Protein AF-R7UR33-F1 (afdb_monomer_lite)

InterPro domains:
  IPR017452 GPCR, rhodopsin-like, 7TM [PS50262] (41-167)
  IPR052954 GPCR_Ligand_Interaction [PTHR46641] (29-232)

Radius of gyration: 39.57 Å; chains: 1; bounding box: 83×57×133 Å

pLDDT: mean 72.34, std 18.99, range [29.61, 96.31]

Foldseek 3Di:
DDDDDPDDDDPPDPDDDPVPPPQPPVNLVVVLCVLVCLLVVLVVVLVVLVVPPDPDLLSLLVSVLSVLVSVLSVLVSVLSVCVSVCCVPPNDPPCPVVVVVNVVSVLVSVLSVVLSVVSVVVSVVLVVCCVVPVVCNVPCSDNVNNVVVSVVSNVVSCVVSVVVVVVDDPDDCPPVVPVVVPPDDDDDDDDDDDDPPPPPPPPPPVVNVVVVVVVVVVVVVVVVVVVVVVVVVVVVVVVVVVVVVVVVVVVVVVVVVVVVVVVVVVVVVVVVVVVVVVVVVVVVPPPPPDDPPPDPPDPDDDDDDDDDDDDDDDDDDDDDDDDDDDDPDDDDPDDDDDDD

Secondary structure (DSSP, 8-state):
---------------S--------HHHHHHHHHHHHHHHHHHHHHHHHHHH-----HHHHHHHHHHHHHHHHHHHHHHHHHHHHHHHHHH-GGG-HHHHHHHHHHHHHHHHHHHHHHHHHHHHHHHHHHHHH-HHHHHHHT-HHHHHHHHHHHHHHHHHHHHHHHHS------TTTTSSSSSSS---------------------HHHHHHHHHHHHHHHHHHHHHHHHHHHHHHHHHHHHHHHHHHHHHHHHHHHHHHHHHHHHHHHHHHHHHHHHHHHHHHH----TT--------------------------------------------------

Sequence (340 aa):
MTTVSTQELFTESVGDLQQQPELSPFDSCILYYIIFGSCFGGFRIIAIMGREKKKSTTINCLFMLAISDSLVLFTHGCMIIPLGIRKYFFGWWNGHNNYIALTYGVELARTFNQVSAFITMLVTFQRYVSDCLPHRAKQLCSVRLVNIITAVSYIVSILFFLPNFFLYVIVEDSVTHSHLHSRHLDLPPISMPETRSRSSTNIITNEELDLMITEAVEAALQKTKEFFLKKIAEMQKVCDEQQLQIDKLKEQVESNNDVNSNCKQDIRNLTISINNLEQYSRRSNIRINGLAVKGMGNVKKPCVRKTAVCSKSMNETSMLPILSLPLPLLPLQTLNQRSL

Structure (mmCIF, N/CA/C/O backbone):
data_AF-R7UR33-F1
#
_entry.id   AF-R7UR33-F1
#
loop_
_atom_site.group_PDB
_atom_site.id
_atom_site.type_symbol
_atom_site.label_atom_id
_atom_site.label_alt_id
_atom_site.label_comp_id
_atom_site.label_asym_id
_atom_site.label_entity_id
_atom_site.label_seq_id
_atom_site.pdbx_PDB_ins_code
_atom_site.Cartn_x
_atom_site.Cartn_y
_atom_site.Cartn_z
_atom_site.occupancy
_atom_site.B_iso_or_equiv
_atom_site.auth_seq_id
_atom_site.auth_comp_id
_atom_site.auth_asym_id
_atom_site.auth_atom_id
_atom_site.pdbx_PDB_model_num
ATOM 1 N N . MET A 1 1 ? -33.291 -19.595 -13.535 1.00 40.00 1 MET A N 1
ATOM 2 C CA . MET A 1 1 ? -31.843 -19.615 -13.241 1.00 40.00 1 MET A CA 1
ATOM 3 C C . MET A 1 1 ? -31.121 -19.346 -14.542 1.00 40.00 1 MET A C 1
ATOM 5 O O . MET A 1 1 ? -31.011 -20.230 -15.377 1.00 40.00 1 MET A O 1
ATOM 9 N N . THR A 1 2 ? -30.786 -18.084 -14.761 1.00 36.03 2 THR A N 1
ATOM 10 C CA . THR A 1 2 ? -30.165 -17.558 -15.975 1.00 36.03 2 THR A CA 1
ATOM 11 C C . THR A 1 2 ? -28.653 -17.717 -15.862 1.00 36.03 2 THR A C 1
ATOM 13 O O . THR A 1 2 ? -28.015 -17.098 -15.016 1.00 36.03 2 THR A O 1
ATOM 16 N N . THR A 1 3 ? -28.093 -18.586 -16.695 1.00 44.91 3 THR A N 1
ATOM 17 C CA . THR A 1 3 ? -26.655 -18.731 -16.920 1.00 44.91 3 THR A CA 1
ATOM 18 C C . THR A 1 3 ? -26.174 -17.549 -17.755 1.00 44.91 3 THR A C 1
ATOM 20 O O . THR A 1 3 ? -26.471 -17.472 -18.945 1.00 44.91 3 THR A O 1
ATOM 23 N N . VAL A 1 4 ? -25.477 -16.605 -17.123 1.00 44.44 4 VAL A N 1
ATOM 24 C CA . VAL A 1 4 ? -24.793 -15.504 -17.810 1.00 44.44 4 VAL A CA 1
ATOM 25 C C . VAL A 1 4 ? -23.400 -15.994 -18.192 1.00 44.44 4 VAL A C 1
ATOM 27 O O . VAL A 1 4 ? -22.541 -16.196 -17.337 1.00 44.44 4 VAL A O 1
ATOM 30 N N . SER A 1 5 ? -23.212 -16.241 -19.483 1.00 49.72 5 SER A N 1
ATOM 31 C CA . SER A 1 5 ? -21.936 -16.539 -20.123 1.00 49.72 5 SER A CA 1
ATOM 32 C C . SER A 1 5 ? -21.160 -15.239 -20.346 1.00 49.72 5 SER A C 1
ATOM 34 O O . SER A 1 5 ? -21.475 -14.475 -21.257 1.00 49.72 5 SER A O 1
ATOM 36 N N . THR A 1 6 ? -20.149 -14.983 -19.519 1.00 42.31 6 THR A N 1
ATOM 37 C CA . THR A 1 6 ? -19.205 -13.874 -19.713 1.00 42.31 6 THR A CA 1
ATOM 38 C C . THR A 1 6 ? -18.038 -14.368 -20.559 1.00 42.31 6 THR A C 1
ATOM 40 O O . THR A 1 6 ? -17.013 -14.797 -20.035 1.00 42.31 6 THR A O 1
ATOM 43 N N . GLN A 1 7 ? -18.215 -14.365 -21.876 1.00 48.88 7 GLN A N 1
ATOM 44 C CA . GLN A 1 7 ? -17.137 -14.622 -22.822 1.00 48.88 7 GLN A CA 1
ATOM 45 C C . GLN A 1 7 ? -17.381 -13.792 -24.082 1.00 48.88 7 GLN A C 1
ATOM 47 O O . GLN A 1 7 ? -17.862 -14.323 -25.065 1.00 48.88 7 GLN A O 1
ATOM 52 N N . GLU A 1 8 ? -17.063 -12.497 -24.026 1.00 39.81 8 GLU A N 1
ATOM 53 C CA . GLU A 1 8 ? -16.720 -11.679 -25.198 1.00 39.81 8 GLU A CA 1
ATOM 54 C C . GLU A 1 8 ? -15.609 -10.710 -24.760 1.00 39.81 8 GLU A C 1
ATOM 56 O O . GLU A 1 8 ? -15.738 -9.990 -23.774 1.00 39.81 8 GLU A O 1
ATOM 61 N N . LEU A 1 9 ? -14.387 -10.931 -25.243 1.00 49.25 9 LEU A N 1
ATOM 62 C CA . LEU A 1 9 ? -13.867 -10.315 -26.468 1.00 49.25 9 LEU A CA 1
ATOM 63 C C . LEU A 1 9 ? -13.348 -8.894 -26.187 1.00 49.25 9 LEU A C 1
ATOM 65 O O . LEU A 1 9 ? -14.001 -7.902 -26.480 1.00 49.25 9 LEU A O 1
ATOM 69 N N . PHE A 1 10 ? -12.129 -8.815 -25.653 1.00 41.66 10 PHE A N 1
ATOM 70 C CA . PHE A 1 10 ? -11.249 -7.659 -25.843 1.00 41.66 10 PHE A CA 1
ATOM 71 C C . PHE A 1 10 ? -9.881 -8.173 -26.287 1.00 41.66 10 PHE A C 1
ATOM 73 O O . PHE A 1 10 ? -8.909 -8.207 -25.540 1.00 41.66 10 PHE A O 1
ATOM 80 N N . THR A 1 11 ? -9.832 -8.635 -27.533 1.00 43.56 11 THR A N 1
ATOM 81 C CA . THR A 1 11 ? -8.590 -8.712 -28.301 1.00 43.56 11 THR A CA 1
ATOM 82 C C . THR A 1 11 ? -8.417 -7.341 -28.945 1.00 43.56 11 THR A C 1
ATOM 84 O O . THR A 1 11 ? -8.729 -7.136 -30.115 1.00 43.56 11 THR A O 1
ATOM 87 N N . GLU A 1 12 ? -8.036 -6.356 -28.132 1.00 40.22 12 GLU A N 1
ATOM 88 C CA . GLU A 1 12 ? -7.687 -5.032 -28.631 1.00 40.22 12 GLU A CA 1
ATOM 89 C C . GLU A 1 12 ? -6.348 -5.162 -29.360 1.00 40.22 12 GLU A C 1
ATOM 91 O O . GLU A 1 12 ? -5.311 -5.471 -28.776 1.00 40.22 12 GLU A O 1
ATOM 96 N N . SER A 1 13 ? -6.433 -5.036 -30.680 1.00 39.81 13 SER A N 1
ATOM 97 C CA . SER A 1 13 ? -5.338 -4.969 -31.637 1.00 39.81 13 SER A CA 1
ATOM 98 C C . SER A 1 13 ? -4.210 -4.061 -31.133 1.00 39.81 13 SER A C 1
ATOM 100 O O . SER A 1 13 ? -4.287 -2.838 -31.241 1.00 39.81 13 SER A O 1
ATOM 102 N N . VAL A 1 14 ? -3.135 -4.674 -30.627 1.00 45.31 14 VAL A N 1
ATOM 103 C CA . VAL A 1 14 ? -1.826 -4.048 -30.378 1.00 45.31 14 VAL A CA 1
ATOM 104 C C . VAL A 1 14 ? -1.142 -3.834 -31.732 1.00 45.31 14 VAL A C 1
ATOM 106 O O . VAL A 1 14 ? -0.190 -4.513 -32.101 1.00 45.31 14 VAL A O 1
ATOM 109 N N . GLY A 1 15 ? -1.700 -2.926 -32.520 1.00 45.09 15 GLY A N 1
ATOM 110 C CA . GLY A 1 15 ? -1.213 -2.551 -33.835 1.00 45.09 15 GLY A CA 1
ATOM 111 C C . GLY A 1 15 ? -1.608 -1.106 -34.082 1.00 45.09 15 GLY A C 1
ATOM 112 O O . GLY A 1 15 ? -2.791 -0.792 -34.102 1.00 45.09 15 GLY A O 1
ATOM 113 N N . ASP A 1 16 ? -0.602 -0.251 -34.232 1.00 40.25 16 ASP A N 1
ATOM 114 C CA . ASP A 1 16 ? -0.708 1.117 -34.741 1.00 40.25 16 ASP A CA 1
ATOM 115 C C . ASP A 1 16 ? -1.365 2.172 -33.842 1.00 40.25 16 ASP A C 1
ATOM 117 O O . ASP A 1 16 ? -2.421 2.711 -34.148 1.00 40.25 16 ASP A O 1
ATOM 121 N N . LEU A 1 17 ? -0.650 2.590 -32.789 1.00 40.69 17 LEU A N 1
ATOM 122 C CA . LEU A 1 17 ? -0.649 4.003 -32.372 1.00 40.69 17 LEU A CA 1
ATOM 123 C C . LEU A 1 17 ? 0.591 4.355 -31.540 1.00 40.69 17 LEU A C 1
ATOM 125 O O . LEU A 1 17 ? 0.529 4.908 -30.446 1.00 40.69 17 LEU A O 1
ATOM 129 N N . GLN A 1 18 ? 1.767 4.101 -32.118 1.00 43.69 18 GLN A N 1
ATOM 130 C CA . GLN A 1 18 ? 3.002 4.789 -31.736 1.00 43.69 18 GLN A CA 1
ATOM 131 C C . GLN A 1 18 ? 3.081 6.146 -32.462 1.00 43.69 18 GLN A C 1
ATOM 133 O O . GLN A 1 18 ? 4.093 6.501 -33.062 1.00 43.69 18 GLN A O 1
ATOM 138 N N . GLN A 1 19 ? 1.985 6.911 -32.444 1.00 42.59 19 GLN A N 1
ATOM 139 C CA . GLN A 1 19 ? 1.994 8.296 -32.894 1.00 42.59 19 GLN A CA 1
ATOM 140 C C . GLN A 1 19 ? 2.689 9.096 -31.799 1.00 42.59 19 GLN A C 1
ATOM 142 O O . GLN A 1 19 ? 2.086 9.465 -30.796 1.00 42.59 19 GLN A O 1
ATOM 147 N N . GLN A 1 20 ? 4.001 9.259 -31.963 1.00 47.25 20 GLN A N 1
ATOM 148 C CA . GLN A 1 20 ? 4.842 10.098 -31.126 1.00 47.25 20 GLN A CA 1
ATOM 149 C C . GLN A 1 20 ? 4.185 11.487 -31.087 1.00 47.25 20 GLN A C 1
ATOM 151 O O . GLN A 1 20 ? 4.133 12.150 -32.124 1.00 47.25 20 GLN A O 1
ATOM 156 N N . PRO A 1 21 ? 3.618 11.931 -29.951 1.00 52.31 21 PRO A N 1
ATOM 157 C CA . PRO A 1 21 ? 3.114 13.286 -29.862 1.00 52.31 21 PRO A CA 1
ATOM 158 C C . PRO A 1 21 ? 4.327 14.189 -30.066 1.00 52.31 21 PRO A C 1
ATOM 160 O O . PRO A 1 21 ? 5.308 14.068 -29.325 1.00 52.31 21 PRO A O 1
ATOM 163 N N . GLU A 1 22 ? 4.289 15.048 -31.085 1.00 54.50 22 GLU A N 1
ATOM 164 C CA . GLU A 1 22 ? 5.194 16.191 -31.244 1.00 54.50 22 GLU A CA 1
ATOM 165 C C . GLU A 1 22 ? 4.942 17.125 -30.052 1.00 54.50 22 GLU A C 1
ATOM 167 O O . GLU A 1 22 ? 4.203 18.105 -30.118 1.00 54.50 22 GLU A O 1
ATOM 172 N N . LEU A 1 23 ? 5.460 16.713 -28.895 1.00 59.00 23 LEU A N 1
ATOM 173 C CA . LEU A 1 23 ? 5.270 17.360 -27.615 1.00 59.00 23 LEU A CA 1
ATOM 174 C C . LEU A 1 23 ? 5.999 18.695 -27.701 1.00 59.00 23 LEU A C 1
ATOM 176 O O . LEU A 1 23 ? 7.221 18.722 -27.887 1.00 59.00 23 LEU A O 1
ATOM 180 N N . SER A 1 24 ? 5.253 19.797 -27.616 1.00 70.00 24 SER A N 1
ATOM 181 C CA . SER A 1 24 ? 5.837 21.119 -27.783 1.00 70.00 24 SER A CA 1
ATOM 182 C C . SER A 1 24 ? 6.939 21.326 -26.730 1.00 70.00 24 SER A C 1
ATOM 184 O O . SER A 1 24 ? 6.844 20.817 -25.604 1.00 70.00 24 SER A O 1
ATOM 186 N N . PRO A 1 25 ? 8.008 22.075 -27.042 1.00 69.12 25 PRO A N 1
ATOM 187 C CA . PRO A 1 25 ? 9.085 22.337 -26.085 1.00 69.12 25 PRO A CA 1
ATOM 188 C C . PRO A 1 25 ? 8.581 22.971 -24.772 1.00 69.12 25 PRO A C 1
ATOM 190 O O . PRO A 1 25 ? 9.212 22.805 -23.728 1.00 69.12 25 PRO A O 1
ATOM 193 N N . PHE A 1 26 ? 7.419 23.632 -24.793 1.00 70.75 26 PHE A N 1
ATOM 194 C CA . PHE A 1 26 ? 6.783 24.206 -23.607 1.00 70.75 26 PHE A CA 1
ATOM 195 C C . PHE A 1 26 ? 6.183 23.151 -22.667 1.00 70.75 26 PHE A C 1
ATOM 197 O O . PHE A 1 26 ? 6.304 23.286 -21.448 1.00 70.75 26 PHE A O 1
ATOM 204 N N . ASP A 1 27 ? 5.629 22.066 -23.204 1.00 76.31 27 ASP A N 1
ATOM 205 C CA . ASP A 1 27 ? 5.032 20.989 -22.404 1.00 76.31 27 ASP A CA 1
ATOM 206 C C . ASP A 1 27 ? 6.094 20.214 -21.615 1.00 76.31 27 ASP A C 1
ATOM 208 O O . ASP A 1 27 ? 5.858 19.792 -20.483 1.00 76.31 27 ASP A O 1
ATOM 212 N N . SER A 1 28 ? 7.307 20.100 -22.168 1.00 70.94 28 SER A N 1
ATOM 213 C CA . SER A 1 28 ? 8.441 19.455 -21.492 1.00 70.94 28 SER A CA 1
ATOM 214 C C . SER A 1 28 ? 8.886 20.222 -20.243 1.00 70.94 28 SER A C 1
ATOM 216 O O . SER A 1 28 ? 9.171 19.615 -19.208 1.00 70.94 28 SER A O 1
ATOM 218 N N . CYS A 1 29 ? 8.906 21.557 -20.305 1.00 76.44 29 CYS A N 1
ATOM 219 C CA . CYS A 1 29 ? 9.239 22.398 -19.155 1.00 76.44 29 CYS A CA 1
ATOM 220 C C . CYS A 1 29 ? 8.167 22.303 -18.066 1.00 76.44 29 CYS A C 1
ATOM 222 O O . CYS A 1 29 ? 8.497 22.112 -16.895 1.00 76.44 29 CYS A O 1
ATOM 224 N N . ILE A 1 30 ? 6.887 22.389 -18.441 1.00 81.38 30 ILE A N 1
ATOM 225 C CA . ILE A 1 30 ? 5.769 22.289 -17.492 1.00 81.38 30 ILE A CA 1
ATOM 226 C C . ILE A 1 30 ? 5.773 20.918 -16.808 1.00 81.38 30 ILE A C 1
ATOM 228 O O . ILE A 1 30 ? 5.684 20.848 -15.582 1.00 81.38 30 ILE A O 1
ATOM 232 N N . LEU A 1 31 ? 5.970 19.837 -17.568 1.00 76.56 31 LEU A N 1
ATOM 233 C CA . LEU A 1 31 ? 6.067 18.482 -17.027 1.00 76.56 31 LEU A CA 1
ATOM 234 C C . LEU A 1 31 ? 7.227 18.353 -16.030 1.00 76.56 31 LEU A C 1
ATOM 236 O O . LEU A 1 31 ? 7.054 17.776 -14.957 1.00 76.56 31 LEU A O 1
ATOM 240 N N . TYR A 1 32 ? 8.390 18.937 -16.333 1.00 78.50 32 TYR A N 1
ATOM 241 C CA . TYR A 1 32 ? 9.538 18.921 -15.427 1.00 78.50 32 TYR A CA 1
ATOM 242 C C . TYR A 1 32 ? 9.241 19.636 -14.102 1.00 78.50 32 TYR A C 1
ATOM 244 O O . TYR A 1 32 ? 9.536 19.100 -13.032 1.00 78.50 32 TYR A O 1
ATOM 252 N N . TYR A 1 33 ? 8.605 20.810 -14.149 1.00 81.12 33 TYR A N 1
ATOM 253 C CA . TYR A 1 33 ? 8.193 21.527 -12.940 1.00 81.12 33 TYR A CA 1
ATOM 254 C C . TYR A 1 33 ? 7.125 20.775 -12.148 1.00 81.12 33 TYR A C 1
ATOM 256 O O . TYR A 1 33 ? 7.181 20.782 -10.919 1.00 81.12 33 TYR A O 1
ATOM 264 N N . ILE A 1 34 ? 6.193 20.090 -12.816 1.00 79.62 34 ILE A N 1
ATOM 265 C CA . ILE A 1 34 ? 5.189 19.252 -12.150 1.00 79.62 34 ILE A CA 1
ATOM 266 C C . ILE A 1 34 ? 5.863 18.076 -11.448 1.00 79.62 34 ILE A C 1
ATOM 268 O O . ILE A 1 34 ? 5.562 17.819 -10.287 1.00 79.62 34 ILE A O 1
ATOM 272 N N . ILE A 1 35 ? 6.804 17.390 -12.098 1.00 78.06 35 ILE A N 1
ATOM 273 C CA . ILE A 1 35 ? 7.503 16.242 -11.508 1.00 78.06 35 ILE A CA 1
ATOM 274 C C . ILE A 1 35 ? 8.386 16.690 -10.343 1.00 78.06 35 ILE A C 1
ATOM 276 O O . ILE A 1 35 ? 8.313 16.120 -9.254 1.00 78.06 35 ILE A O 1
ATOM 280 N N . PHE A 1 36 ? 9.191 17.735 -10.538 1.00 80.94 36 PHE A N 1
ATOM 281 C CA . PHE A 1 36 ? 10.047 18.276 -9.488 1.00 80.94 36 PHE A CA 1
ATOM 282 C C . PHE A 1 36 ? 9.200 18.800 -8.321 1.00 80.94 36 PHE A C 1
ATOM 284 O O . PHE A 1 36 ? 9.431 18.443 -7.167 1.00 80.94 36 PHE A O 1
ATOM 291 N N . GLY A 1 37 ? 8.153 19.569 -8.615 1.00 82.56 37 GLY A N 1
ATOM 292 C CA . GLY A 1 37 ? 7.198 20.059 -7.627 1.00 82.56 37 GLY A CA 1
ATOM 293 C C . GLY A 1 37 ? 6.498 18.932 -6.868 1.00 82.56 37 GLY A C 1
ATOM 294 O O . GLY A 1 37 ? 6.365 19.023 -5.651 1.00 82.56 37 GLY A O 1
ATOM 295 N N . SER A 1 38 ? 6.127 17.843 -7.544 1.00 80.69 38 SER A N 1
ATOM 296 C CA . SER A 1 38 ? 5.452 16.691 -6.932 1.00 80.69 38 SER A CA 1
ATOM 297 C C . SER A 1 38 ? 6.393 15.871 -6.049 1.00 80.69 38 SER A C 1
ATOM 299 O O . SER A 1 38 ? 6.019 15.521 -4.931 1.00 80.69 38 SER A O 1
ATOM 301 N N . CYS A 1 39 ? 7.638 15.637 -6.481 1.00 81.38 39 CYS A N 1
ATOM 302 C CA . CYS A 1 39 ? 8.657 14.979 -5.658 1.00 81.38 39 CYS A CA 1
ATOM 303 C C . CYS A 1 39 ? 8.950 15.789 -4.390 1.00 81.38 39 CYS A C 1
ATOM 305 O O . CYS A 1 39 ? 8.810 15.288 -3.274 1.00 81.38 39 CYS A O 1
ATOM 307 N N . PHE A 1 40 ? 9.315 17.067 -4.540 1.00 86.75 40 PHE A N 1
ATOM 308 C CA . PHE A 1 40 ? 9.620 17.929 -3.394 1.00 86.75 40 PHE A CA 1
ATOM 309 C C . PHE A 1 40 ? 8.388 18.187 -2.520 1.00 86.75 40 PHE A C 1
ATOM 311 O O . PHE A 1 40 ? 8.516 18.283 -1.298 1.00 86.75 40 PHE A O 1
ATOM 318 N N . GLY A 1 41 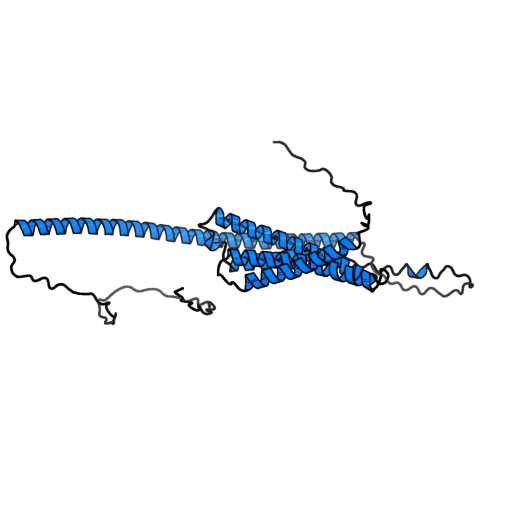? 7.201 18.264 -3.122 1.00 83.50 41 GLY A N 1
ATOM 319 C CA . GLY A 1 41 ? 5.921 18.369 -2.430 1.00 83.50 41 GLY A CA 1
ATOM 320 C C . GLY A 1 41 ? 5.657 17.159 -1.538 1.00 83.50 41 GLY A C 1
ATOM 321 O O . GLY A 1 41 ? 5.417 17.336 -0.343 1.00 83.50 41 GLY A O 1
ATOM 322 N N . GLY A 1 42 ? 5.804 15.943 -2.073 1.00 84.25 42 GLY A N 1
ATOM 323 C CA . GLY A 1 42 ? 5.668 14.695 -1.316 1.00 84.25 42 GLY A CA 1
ATOM 324 C C . GLY A 1 42 ? 6.635 14.625 -0.134 1.00 84.25 42 GLY A C 1
ATOM 325 O O . GLY A 1 42 ? 6.215 14.422 1.006 1.00 84.25 42 GLY A O 1
ATOM 326 N N . PHE A 1 43 ? 7.921 14.924 -0.357 1.00 85.38 43 PHE A N 1
ATOM 327 C CA . PHE A 1 43 ? 8.914 14.954 0.725 1.00 85.38 43 PHE A CA 1
ATOM 328 C C . PHE A 1 43 ? 8.597 15.989 1.806 1.00 85.38 43 PHE A C 1
ATOM 330 O O . PHE A 1 43 ? 8.766 15.708 2.994 1.00 85.38 43 PHE A O 1
ATOM 337 N N . ARG A 1 44 ? 8.117 17.181 1.431 1.00 87.19 44 ARG A N 1
ATOM 338 C CA . ARG A 1 44 ? 7.716 18.204 2.409 1.00 87.19 44 ARG A CA 1
ATOM 339 C C . ARG A 1 44 ? 6.506 17.765 3.221 1.00 87.19 44 ARG A C 1
ATOM 341 O O . ARG A 1 44 ? 6.512 17.953 4.433 1.00 87.19 44 ARG A O 1
ATOM 348 N N . ILE A 1 45 ? 5.509 17.152 2.587 1.00 86.56 45 ILE A N 1
ATOM 349 C CA . ILE A 1 45 ? 4.328 16.612 3.269 1.00 86.56 45 ILE A CA 1
ATOM 350 C C . ILE A 1 45 ? 4.743 15.534 4.281 1.00 86.56 45 ILE A C 1
ATOM 352 O O . ILE A 1 45 ? 4.315 15.582 5.436 1.00 86.56 45 ILE A O 1
ATOM 356 N N . ILE A 1 46 ? 5.645 14.627 3.893 1.00 87.62 46 ILE A N 1
ATOM 357 C CA . ILE A 1 46 ? 6.212 13.611 4.790 1.00 87.62 46 ILE A CA 1
ATOM 358 C C . ILE A 1 46 ? 6.983 14.271 5.944 1.00 87.62 46 ILE A C 1
ATOM 360 O O . ILE A 1 46 ? 6.808 13.892 7.101 1.00 87.62 46 ILE A O 1
ATOM 364 N N . ALA A 1 47 ? 7.806 15.287 5.671 1.00 88.94 47 ALA A N 1
ATOM 365 C CA . ALA A 1 47 ? 8.581 15.980 6.701 1.00 88.94 47 ALA A CA 1
ATOM 366 C C . ALA A 1 47 ? 7.693 16.734 7.710 1.00 88.94 47 ALA A C 1
ATOM 368 O O . ALA A 1 47 ? 7.977 16.726 8.910 1.00 88.94 47 ALA A O 1
ATOM 369 N N . ILE A 1 48 ? 6.613 17.364 7.237 1.00 89.12 48 ILE A N 1
ATOM 370 C CA . ILE A 1 48 ? 5.650 18.088 8.077 1.00 89.12 48 ILE A CA 1
ATOM 371 C C . ILE A 1 48 ? 4.848 17.096 8.927 1.00 89.12 48 ILE A C 1
ATOM 373 O O . ILE A 1 48 ? 4.839 17.219 10.153 1.00 89.12 48 ILE A O 1
ATOM 377 N N . MET A 1 49 ? 4.253 16.064 8.315 1.00 84.38 49 MET A N 1
ATOM 378 C CA . MET A 1 49 ? 3.498 15.043 9.056 1.00 84.38 49 MET A CA 1
ATOM 379 C C . MET A 1 49 ? 4.378 14.235 10.018 1.00 84.38 49 MET A C 1
ATOM 381 O O . MET A 1 49 ? 3.923 13.846 11.090 1.00 84.38 49 MET A O 1
ATOM 385 N N . GLY A 1 50 ? 5.653 14.018 9.685 1.00 83.94 50 GLY A N 1
ATOM 386 C CA . GLY A 1 50 ? 6.598 13.308 10.547 1.00 83.94 50 GLY A CA 1
ATOM 387 C C . GLY A 1 50 ? 6.990 14.079 11.813 1.00 83.94 50 GLY A C 1
ATOM 388 O O . GLY A 1 50 ? 7.380 13.461 12.810 1.00 83.94 50 GLY A O 1
ATOM 389 N N . ARG A 1 51 ? 6.882 15.417 11.801 1.00 88.69 51 ARG A N 1
ATOM 390 C CA . ARG A 1 51 ? 7.191 16.271 12.960 1.00 88.69 51 ARG A CA 1
ATOM 391 C C . ARG A 1 51 ? 6.075 16.279 13.999 1.00 88.69 51 ARG A C 1
ATOM 393 O O . ARG A 1 51 ? 6.364 16.233 15.194 1.00 88.69 51 ARG A O 1
ATOM 400 N N . GLU A 1 52 ? 4.817 16.285 13.578 1.00 81.12 52 GLU A N 1
ATOM 401 C CA . GLU A 1 52 ? 3.672 16.287 14.491 1.00 81.12 52 GLU A CA 1
ATOM 402 C C . GLU A 1 52 ? 3.271 14.862 14.893 1.00 81.12 52 GLU A C 1
ATOM 404 O O . GLU A 1 52 ? 2.246 14.328 14.471 1.00 81.12 52 GLU A O 1
ATOM 409 N N . LYS A 1 53 ? 4.075 14.220 15.751 1.00 64.62 53 LYS A N 1
ATOM 410 C CA . LYS A 1 53 ? 3.776 12.877 16.280 1.00 64.62 53 LYS A CA 1
ATOM 411 C C . LYS A 1 53 ? 2.616 12.896 17.285 1.00 64.62 53 LYS A C 1
ATOM 413 O O . LYS A 1 53 ? 2.802 12.669 18.481 1.00 64.62 53 LYS A O 1
ATOM 418 N N . LYS A 1 54 ? 1.390 13.120 16.812 1.00 68.00 54 LYS A N 1
ATOM 419 C CA . LYS A 1 54 ? 0.176 12.795 17.572 1.00 68.00 54 LYS A CA 1
ATOM 420 C C . LYS A 1 54 ? -0.093 11.293 17.441 1.00 68.00 54 LYS A C 1
ATOM 422 O O . LYS A 1 54 ? -0.099 10.751 16.343 1.00 68.00 54 LYS A O 1
ATOM 427 N N . LYS A 1 55 ? -0.327 10.609 18.568 1.00 70.38 55 LYS A N 1
ATOM 428 C CA . LYS A 1 55 ? -0.480 9.137 18.679 1.00 70.38 55 LYS A CA 1
ATOM 429 C C . LYS A 1 55 ? -1.789 8.577 18.074 1.00 70.38 55 LYS A C 1
ATOM 431 O O . LYS A 1 55 ? -2.303 7.578 18.569 1.00 70.38 55 LYS A O 1
ATOM 436 N N . SER A 1 56 ? -2.366 9.215 17.056 1.00 83.00 56 SER A N 1
ATOM 437 C CA . SER A 1 56 ? -3.585 8.718 16.406 1.00 83.00 56 SER A CA 1
ATOM 438 C C . SER A 1 56 ? -3.232 7.663 15.358 1.00 83.00 56 SER A C 1
ATOM 440 O O . SER A 1 56 ? -2.430 7.928 14.462 1.00 83.00 56 SER A O 1
ATOM 442 N N . THR A 1 57 ? -3.837 6.473 15.441 1.00 79.25 57 THR A N 1
ATOM 443 C CA . THR A 1 57 ? -3.601 5.389 14.473 1.00 79.25 57 THR A CA 1
ATOM 444 C C . THR A 1 57 ? -3.932 5.820 13.046 1.00 79.25 57 THR A C 1
ATOM 446 O O . THR A 1 57 ? -3.185 5.510 12.121 1.00 79.25 57 THR A O 1
ATOM 449 N N . THR A 1 58 ? -5.010 6.584 12.864 1.00 83.12 58 THR A N 1
ATOM 450 C CA . THR A 1 58 ? -5.460 7.031 11.541 1.00 83.12 58 THR A CA 1
ATOM 451 C C . THR A 1 58 ? -4.430 7.934 10.872 1.00 83.12 58 THR A C 1
ATOM 453 O O . THR A 1 58 ? -4.148 7.765 9.692 1.00 83.12 58 THR A O 1
ATOM 456 N N . ILE A 1 59 ? -3.802 8.837 11.635 1.00 86.56 59 ILE A N 1
ATOM 457 C CA . ILE A 1 59 ? -2.721 9.694 11.126 1.00 86.56 59 ILE A CA 1
ATOM 458 C C . ILE A 1 59 ? -1.528 8.841 10.693 1.00 86.56 59 ILE A C 1
ATOM 460 O O . ILE A 1 59 ? -0.972 9.077 9.627 1.00 86.56 59 ILE A O 1
ATOM 464 N N . ASN A 1 60 ? -1.167 7.814 11.468 1.00 85.62 60 ASN A N 1
ATOM 465 C CA . ASN A 1 60 ? -0.077 6.915 11.092 1.00 85.62 60 ASN A CA 1
ATOM 466 C C . ASN A 1 60 ? -0.389 6.123 9.810 1.00 85.62 60 ASN A C 1
ATOM 468 O O . ASN A 1 60 ? 0.496 5.907 8.991 1.00 85.62 60 ASN A O 1
ATOM 472 N N . CYS A 1 61 ? -1.642 5.709 9.612 1.00 83.06 61 CYS A N 1
ATOM 473 C CA . CYS A 1 61 ? -2.057 5.025 8.389 1.00 83.06 61 CYS A CA 1
ATOM 474 C C . CYS A 1 61 ? -2.015 5.957 7.167 1.00 83.06 61 CYS A C 1
ATOM 476 O O . CYS A 1 61 ? -1.412 5.608 6.155 1.00 83.06 61 CYS A O 1
ATOM 478 N N . LEU A 1 62 ? -2.570 7.168 7.289 1.00 85.62 62 LEU A N 1
ATOM 479 C CA . LEU A 1 62 ? -2.503 8.194 6.243 1.00 85.62 62 LEU A CA 1
ATOM 480 C C . LEU A 1 62 ? -1.058 8.581 5.907 1.00 85.62 62 LEU A C 1
ATOM 482 O O . LEU A 1 62 ? -0.731 8.815 4.749 1.00 85.62 62 LEU A O 1
ATOM 486 N N . PHE A 1 63 ? -0.177 8.597 6.906 1.00 88.44 63 PHE A N 1
ATOM 487 C CA . PHE A 1 63 ? 1.244 8.844 6.710 1.00 88.44 63 PHE A CA 1
ATOM 488 C C . PHE A 1 63 ? 1.921 7.736 5.890 1.00 88.44 63 PHE A C 1
ATOM 490 O O . PHE A 1 63 ? 2.665 8.036 4.960 1.00 88.44 63 PHE A O 1
ATOM 497 N N . MET A 1 64 ? 1.630 6.462 6.179 1.00 85.88 64 MET A N 1
ATOM 498 C CA . MET A 1 64 ? 2.150 5.331 5.394 1.00 85.88 64 MET A CA 1
ATOM 499 C C . MET A 1 64 ? 1.624 5.341 3.952 1.00 85.88 64 MET A C 1
ATOM 501 O O . MET A 1 64 ? 2.380 5.036 3.031 1.00 85.88 64 MET A O 1
ATOM 505 N N . LEU A 1 65 ? 0.363 5.739 3.745 1.00 86.62 65 LEU A N 1
ATOM 506 C CA . LEU A 1 65 ? -0.204 5.939 2.408 1.00 86.62 65 LEU A CA 1
ATOM 507 C C . LEU A 1 65 ? 0.540 7.052 1.656 1.00 86.62 65 LEU A C 1
ATOM 509 O O . LEU A 1 65 ? 1.023 6.822 0.555 1.00 86.62 65 LEU A O 1
ATOM 513 N N . ALA A 1 66 ? 0.738 8.211 2.290 1.00 90.00 66 ALA A N 1
ATOM 514 C CA . ALA A 1 66 ? 1.463 9.328 1.687 1.00 90.00 66 ALA A CA 1
ATOM 515 C C . ALA A 1 66 ? 2.920 8.976 1.336 1.00 90.00 66 ALA A C 1
ATOM 517 O O . ALA A 1 66 ? 3.430 9.426 0.309 1.00 90.00 66 ALA A O 1
ATOM 518 N N . ILE A 1 67 ? 3.592 8.157 2.157 1.00 88.50 67 ILE A N 1
ATOM 519 C CA . ILE A 1 67 ? 4.919 7.613 1.831 1.00 88.50 67 ILE A CA 1
ATOM 520 C C . ILE A 1 67 ? 4.842 6.733 0.584 1.00 88.50 67 ILE A C 1
ATOM 522 O O . ILE A 1 67 ? 5.664 6.889 -0.316 1.00 88.50 67 ILE A O 1
ATOM 526 N N . SER A 1 68 ? 3.863 5.829 0.517 1.00 88.25 68 SER A N 1
ATOM 527 C CA . SER A 1 68 ? 3.703 4.938 -0.630 1.00 88.25 68 SER A CA 1
ATOM 528 C C . SER A 1 68 ? 3.420 5.701 -1.924 1.00 88.25 68 SER A C 1
ATOM 530 O O . SER A 1 68 ? 4.053 5.427 -2.939 1.00 88.25 68 SER A O 1
ATOM 532 N N . ASP A 1 69 ? 2.530 6.691 -1.892 1.00 89.06 69 ASP A N 1
ATOM 533 C CA . ASP A 1 69 ? 2.208 7.511 -3.067 1.00 89.06 69 ASP A CA 1
ATOM 534 C C . ASP A 1 69 ? 3.404 8.368 -3.494 1.00 89.06 69 ASP A C 1
ATOM 536 O O . ASP A 1 69 ? 3.695 8.511 -4.683 1.00 89.06 69 ASP A O 1
ATOM 540 N N . SER A 1 70 ? 4.170 8.872 -2.522 1.00 88.56 70 SER A N 1
ATOM 541 C CA . SER A 1 70 ? 5.419 9.583 -2.803 1.00 88.56 70 SER A CA 1
ATOM 542 C C . SER A 1 70 ? 6.456 8.671 -3.458 1.00 88.56 70 SER A C 1
ATOM 544 O O . SER A 1 70 ? 7.166 9.129 -4.345 1.00 88.56 70 SER A O 1
ATOM 546 N N . LEU A 1 71 ? 6.537 7.389 -3.079 1.00 86.25 71 LEU A N 1
ATOM 547 C CA . LEU A 1 71 ? 7.424 6.416 -3.729 1.00 86.25 71 LEU A CA 1
ATOM 548 C C . LEU A 1 71 ? 7.014 6.137 -5.184 1.00 86.25 71 LEU A C 1
ATOM 550 O O . LEU A 1 71 ? 7.888 6.033 -6.046 1.00 86.25 71 LEU A O 1
ATOM 554 N N . VAL A 1 72 ? 5.712 6.080 -5.488 1.00 87.88 72 VAL A N 1
ATOM 555 C CA . VAL A 1 72 ? 5.211 5.935 -6.870 1.00 87.88 72 VAL A CA 1
ATOM 556 C C . VAL A 1 72 ? 5.636 7.131 -7.722 1.00 87.88 72 VAL A C 1
ATOM 558 O O . VAL A 1 72 ? 6.258 6.956 -8.776 1.00 87.88 72 VAL A O 1
ATOM 561 N N . LEU A 1 73 ? 5.354 8.346 -7.237 1.00 87.19 73 LEU A N 1
ATOM 562 C CA . LEU A 1 73 ? 5.721 9.592 -7.915 1.00 87.19 73 LEU A CA 1
ATOM 563 C C . LEU A 1 73 ? 7.235 9.733 -8.053 1.00 87.19 73 LEU A C 1
ATOM 565 O O . LEU A 1 73 ? 7.721 10.148 -9.103 1.00 87.19 73 LEU A O 1
ATOM 569 N N . PHE A 1 74 ? 7.981 9.345 -7.020 1.00 86.69 74 PHE A N 1
ATOM 570 C CA . PHE A 1 74 ? 9.435 9.341 -7.041 1.00 86.69 74 PHE A CA 1
ATOM 571 C C . PHE A 1 74 ? 9.971 8.400 -8.116 1.00 86.69 74 PHE A C 1
ATOM 573 O O . PHE A 1 74 ? 10.829 8.801 -8.892 1.00 86.69 74 PHE A O 1
ATOM 580 N N . THR A 1 75 ? 9.425 7.190 -8.236 1.00 87.19 75 THR A N 1
ATOM 581 C CA . THR A 1 75 ? 9.859 6.225 -9.258 1.00 87.19 75 THR A CA 1
ATOM 582 C C . THR A 1 75 ? 9.570 6.737 -10.671 1.00 87.19 75 THR A C 1
ATOM 584 O O . THR A 1 75 ? 10.445 6.684 -11.534 1.00 87.19 75 THR A O 1
ATOM 587 N N . HIS A 1 76 ? 8.385 7.316 -10.901 1.00 86.38 76 HIS A N 1
ATOM 588 C CA . HIS A 1 76 ? 8.051 7.945 -12.185 1.00 86.38 76 HIS A CA 1
ATOM 589 C C . HIS A 1 76 ? 8.958 9.142 -12.486 1.00 86.38 76 HIS A C 1
ATOM 591 O O . HIS A 1 76 ? 9.474 9.275 -13.596 1.00 86.38 76 HIS A O 1
ATOM 597 N N . GLY A 1 77 ? 9.210 9.994 -11.492 1.00 85.38 77 GLY A N 1
ATOM 598 C CA . GLY A 1 77 ? 10.105 11.135 -11.635 1.00 85.38 77 GLY A CA 1
ATOM 599 C C . GLY A 1 77 ? 11.539 10.711 -11.938 1.00 85.38 77 GLY A C 1
ATOM 600 O O . GLY A 1 77 ? 12.158 11.250 -12.853 1.00 85.38 77 GLY A O 1
ATOM 601 N N . CYS A 1 78 ? 12.046 9.698 -11.237 1.00 83.88 78 CYS A N 1
ATOM 602 C CA . CYS A 1 78 ? 13.368 9.123 -11.465 1.00 83.88 78 CYS A CA 1
ATOM 603 C C . CYS A 1 78 ? 13.507 8.440 -12.826 1.00 83.88 78 CYS A C 1
ATOM 605 O O . CYS A 1 78 ? 14.626 8.363 -13.315 1.00 83.88 78 CYS A O 1
ATOM 607 N N . MET A 1 79 ? 12.427 7.979 -13.462 1.00 85.81 79 MET A N 1
ATOM 608 C CA . MET A 1 79 ? 12.487 7.550 -14.862 1.00 85.81 79 MET A CA 1
ATOM 609 C C . MET A 1 79 ? 12.513 8.738 -15.822 1.00 85.81 79 MET A C 1
ATOM 611 O O . MET A 1 79 ? 13.378 8.818 -16.690 1.00 85.81 79 MET A O 1
ATOM 615 N N . ILE A 1 80 ? 11.563 9.662 -15.682 1.00 82.88 80 ILE A N 1
ATOM 616 C CA . ILE A 1 80 ? 11.325 10.715 -16.677 1.00 82.88 80 ILE A CA 1
ATOM 617 C C . ILE A 1 80 ? 12.452 11.759 -16.670 1.00 82.88 80 ILE A C 1
ATOM 619 O O . ILE A 1 80 ? 12.874 12.218 -17.734 1.00 82.88 80 ILE A O 1
ATOM 623 N N . ILE A 1 81 ? 12.981 12.117 -15.494 1.00 82.62 81 ILE A N 1
ATOM 624 C CA . ILE A 1 81 ? 14.004 13.165 -15.356 1.00 82.62 81 ILE A CA 1
ATOM 625 C C . ILE A 1 81 ? 15.307 12.798 -16.092 1.00 82.62 81 ILE A C 1
ATOM 627 O O . ILE A 1 81 ? 15.741 13.586 -16.938 1.00 82.62 81 ILE A O 1
ATOM 631 N N . PRO A 1 82 ? 15.939 11.629 -15.853 1.00 80.25 82 PRO A N 1
ATOM 632 C CA . PRO A 1 82 ? 17.164 11.256 -16.556 1.00 80.25 82 PRO A CA 1
ATOM 633 C C . PRO A 1 82 ? 16.953 11.102 -18.059 1.00 80.25 82 PRO A C 1
ATOM 635 O O . PRO A 1 82 ? 17.852 11.434 -18.828 1.00 80.25 82 PRO A O 1
ATOM 638 N N . LEU A 1 83 ? 15.769 10.648 -18.487 1.00 79.44 83 LEU A N 1
ATOM 639 C CA . LEU A 1 83 ? 15.422 10.547 -19.904 1.00 79.44 83 LEU A CA 1
ATOM 640 C C . LEU A 1 83 ? 15.398 11.915 -20.581 1.00 79.44 83 LEU A C 1
ATOM 642 O O . LEU A 1 83 ? 16.016 12.082 -21.633 1.00 79.44 83 LEU A O 1
ATOM 646 N N . GLY A 1 84 ? 14.733 12.895 -19.965 1.00 78.94 84 GLY A N 1
ATOM 647 C CA . GLY A 1 84 ? 14.662 14.260 -20.484 1.00 78.94 84 GLY A CA 1
ATOM 648 C C . GLY A 1 84 ? 16.035 14.929 -20.539 1.00 78.94 84 GLY A C 1
ATOM 649 O O . GLY A 1 84 ? 16.437 15.431 -21.589 1.00 78.94 84 GLY A O 1
ATOM 650 N N . ILE A 1 85 ? 16.792 14.865 -19.437 1.00 81.25 85 ILE A N 1
ATOM 651 C CA . ILE A 1 85 ? 18.142 15.443 -19.347 1.00 81.25 85 ILE A CA 1
ATOM 652 C C . ILE A 1 85 ? 19.064 14.795 -20.384 1.00 81.25 85 ILE A C 1
ATOM 654 O O . ILE A 1 85 ? 19.733 15.487 -21.148 1.00 81.25 85 ILE A O 1
ATOM 658 N N . ARG A 1 86 ? 19.083 13.462 -20.474 1.00 76.56 86 ARG A N 1
ATOM 659 C CA . ARG A 1 86 ? 19.961 12.760 -21.416 1.00 76.56 86 ARG A CA 1
ATOM 660 C C . ARG A 1 86 ? 19.599 13.054 -22.869 1.00 76.56 86 ARG A C 1
ATOM 662 O O . ARG A 1 86 ? 20.512 13.257 -23.665 1.00 76.56 86 ARG A O 1
ATOM 669 N N . LYS A 1 87 ? 18.304 13.121 -23.208 1.00 77.56 87 LYS A N 1
ATOM 670 C CA . LYS A 1 87 ? 17.842 13.511 -24.550 1.00 77.56 87 LYS A CA 1
ATOM 671 C C . LYS A 1 87 ? 18.339 14.910 -24.921 1.00 77.56 87 LYS A C 1
ATOM 673 O O . LYS A 1 87 ? 18.753 15.113 -26.058 1.00 77.56 87 LYS A O 1
ATOM 678 N N . TYR A 1 88 ? 18.340 15.838 -23.962 1.00 79.50 88 TYR A N 1
ATOM 679 C CA . TYR A 1 88 ? 18.822 17.203 -24.163 1.00 79.50 88 TYR A CA 1
ATOM 680 C C . TYR A 1 88 ? 20.346 17.279 -24.362 1.00 79.50 88 TYR A C 1
ATOM 682 O O . TYR A 1 88 ? 20.806 17.982 -25.254 1.00 79.50 88 TYR A O 1
ATOM 690 N N . PHE A 1 89 ? 21.135 16.543 -23.567 1.00 81.94 89 PHE A N 1
ATOM 691 C CA . PHE A 1 89 ? 22.603 16.656 -23.587 1.00 81.94 89 PHE A CA 1
ATOM 692 C C . PHE A 1 89 ? 23.319 15.740 -24.590 1.00 81.94 89 PHE A C 1
ATOM 694 O O . PHE A 1 89 ? 24.331 16.145 -25.155 1.00 81.94 89 PHE A O 1
ATOM 701 N N . PHE A 1 90 ? 22.850 14.506 -24.795 1.00 79.31 90 PHE A N 1
ATOM 702 C CA . PHE A 1 90 ? 23.609 13.469 -25.518 1.00 79.31 90 PHE A CA 1
ATOM 703 C C . PHE A 1 90 ? 22.994 13.056 -26.863 1.00 79.31 90 PHE A C 1
ATOM 705 O O . PHE A 1 90 ? 23.562 12.212 -27.558 1.00 79.31 90 PHE A O 1
ATOM 712 N N . GLY A 1 91 ? 21.852 13.635 -27.246 1.00 74.62 91 GLY A N 1
ATOM 713 C CA . GLY A 1 91 ? 21.122 13.237 -28.451 1.00 74.62 91 GLY A CA 1
ATOM 714 C C . GLY A 1 91 ? 20.599 11.791 -28.395 1.00 74.62 91 GLY A C 1
ATOM 715 O O . GLY A 1 91 ? 20.750 11.079 -27.402 1.00 74.62 91 GLY A O 1
ATOM 716 N N . TRP A 1 92 ? 19.944 11.341 -29.469 1.00 66.88 92 TRP A N 1
ATOM 717 C CA . TRP A 1 92 ? 19.277 10.026 -29.523 1.00 66.88 92 TRP A CA 1
ATOM 718 C C . TRP A 1 92 ? 20.256 8.836 -29.609 1.00 66.88 92 TRP A C 1
ATOM 720 O O . TRP A 1 92 ? 19.899 7.703 -29.299 1.00 66.88 92 TRP A O 1
ATOM 730 N N . TRP A 1 93 ? 21.507 9.074 -30.017 1.00 55.44 93 TRP A N 1
ATOM 731 C CA . TRP A 1 93 ? 22.358 8.023 -30.588 1.00 55.44 93 TRP A CA 1
ATOM 732 C C . TRP A 1 93 ? 23.068 7.104 -29.584 1.00 55.44 93 TRP A C 1
ATOM 734 O O . TRP A 1 93 ? 23.569 6.056 -29.974 1.00 55.44 93 TRP A O 1
ATOM 744 N N . ASN A 1 94 ? 23.089 7.432 -28.289 1.00 63.78 94 ASN A N 1
ATOM 745 C CA . ASN A 1 94 ? 23.839 6.658 -27.287 1.00 63.78 94 ASN A CA 1
ATOM 746 C C . ASN A 1 94 ? 22.937 5.727 -26.440 1.00 63.78 94 ASN A C 1
ATOM 748 O O . ASN A 1 94 ? 23.123 5.595 -25.230 1.00 63.78 94 ASN A O 1
ATOM 752 N N . GLY A 1 95 ? 21.879 5.171 -27.045 1.00 58.69 95 GLY A N 1
ATOM 753 C CA . GLY A 1 95 ? 20.667 4.701 -26.354 1.00 58.69 95 GLY A CA 1
ATOM 754 C C . GLY A 1 95 ? 20.649 3.273 -25.791 1.00 58.69 95 GLY A C 1
ATOM 755 O O . GLY A 1 95 ? 19.723 2.959 -25.046 1.00 58.69 95 GLY A O 1
ATOM 756 N N . HIS A 1 96 ? 21.633 2.416 -26.080 1.00 66.38 96 HIS A N 1
ATOM 757 C CA . HIS A 1 96 ? 21.490 0.979 -25.795 1.00 66.38 96 HIS A CA 1
ATOM 758 C C . HIS A 1 96 ? 21.340 0.662 -24.291 1.00 66.38 96 HIS A C 1
ATOM 760 O O . HIS A 1 96 ? 20.366 0.037 -23.879 1.00 66.38 96 HIS A O 1
ATOM 766 N N . ASN A 1 97 ? 22.194 1.234 -23.431 1.00 72.62 97 ASN A N 1
ATOM 767 C CA . ASN A 1 97 ? 22.082 1.054 -21.971 1.00 72.62 97 ASN A CA 1
ATOM 768 C C . ASN A 1 97 ? 20.817 1.690 -21.364 1.00 72.62 97 ASN A C 1
ATOM 770 O O . ASN A 1 97 ? 20.433 1.368 -20.243 1.00 72.62 97 ASN A O 1
ATOM 774 N N . ASN A 1 98 ? 20.179 2.623 -22.075 1.00 76.50 98 ASN A N 1
ATOM 775 C CA . ASN A 1 98 ? 19.011 3.335 -21.569 1.00 76.50 98 ASN A CA 1
ATOM 776 C C . ASN A 1 98 ? 17.720 2.544 -21.783 1.00 76.50 98 ASN A C 1
ATOM 778 O O . ASN A 1 98 ? 16.819 2.624 -20.959 1.00 76.50 98 ASN A O 1
ATOM 782 N N . TYR A 1 99 ? 17.641 1.755 -22.857 1.00 80.19 99 TYR A N 1
ATOM 783 C CA . TYR A 1 99 ? 16.486 0.898 -23.125 1.00 80.19 99 TYR A CA 1
ATOM 784 C C . TYR A 1 99 ? 16.289 -0.154 -22.023 1.00 80.19 99 TYR A C 1
ATOM 786 O O . TYR A 1 99 ? 15.172 -0.373 -21.554 1.00 80.19 99 TYR A O 1
ATOM 794 N N . ILE A 1 100 ? 17.391 -0.731 -21.540 1.00 82.06 100 ILE A N 1
ATOM 795 C CA . ILE A 1 100 ? 17.382 -1.689 -20.430 1.00 82.06 100 ILE A CA 1
ATOM 796 C C . ILE A 1 100 ? 16.874 -1.008 -19.149 1.00 82.06 100 ILE A C 1
ATOM 798 O O . ILE A 1 100 ? 15.916 -1.472 -18.535 1.00 82.06 100 ILE A O 1
ATOM 802 N N . ALA A 1 101 ? 17.448 0.143 -18.782 1.00 83.44 101 ALA A N 1
ATOM 803 C CA . ALA A 1 101 ? 17.014 0.910 -17.611 1.00 83.44 101 ALA A CA 1
ATOM 804 C C . ALA A 1 101 ? 15.544 1.367 -17.706 1.00 83.44 101 ALA A C 1
ATOM 806 O O . ALA A 1 101 ? 14.826 1.357 -16.706 1.00 83.44 101 ALA A O 1
ATOM 807 N N . LEU A 1 102 ? 15.090 1.729 -18.910 1.00 84.56 102 LEU A N 1
ATOM 808 C CA . LEU A 1 102 ? 13.701 2.071 -19.206 1.00 84.56 102 LEU A CA 1
ATOM 809 C C . LEU A 1 102 ? 12.762 0.894 -18.940 1.00 84.56 102 LEU A C 1
ATOM 811 O O . LEU A 1 102 ? 11.769 1.032 -18.234 1.00 84.56 102 LEU A O 1
ATOM 815 N N . THR A 1 103 ? 13.099 -0.270 -19.480 1.00 85.50 103 THR A N 1
ATOM 816 C CA . THR A 1 103 ? 12.272 -1.472 -19.356 1.00 85.50 103 THR A CA 1
ATOM 817 C C . THR A 1 103 ? 12.119 -1.871 -17.888 1.00 85.50 103 THR A C 1
ATOM 819 O O . THR A 1 103 ? 11.001 -2.005 -17.394 1.00 85.50 103 THR A O 1
ATOM 822 N N . TYR A 1 104 ? 13.228 -1.927 -17.142 1.00 86.62 104 TYR A N 1
ATOM 823 C CA . TYR A 1 104 ? 13.195 -2.227 -15.708 1.00 86.62 104 TYR A CA 1
ATOM 824 C C . TYR A 1 104 ? 12.457 -1.168 -14.883 1.00 86.62 104 TYR A C 1
ATOM 826 O O . TYR A 1 104 ? 11.740 -1.508 -13.942 1.00 86.62 104 TYR A O 1
ATOM 834 N N . GLY A 1 105 ? 12.612 0.115 -15.216 1.00 86.88 105 GLY A N 1
ATOM 835 C CA . GLY A 1 105 ? 11.937 1.183 -14.486 1.00 86.88 105 GLY A CA 1
ATOM 836 C C . GLY A 1 105 ? 10.421 1.194 -14.701 1.00 86.88 105 GLY A C 1
ATOM 837 O O . GLY A 1 105 ? 9.697 1.471 -13.747 1.00 86.88 105 GLY A O 1
ATOM 838 N N . VAL A 1 106 ? 9.927 0.844 -15.897 1.00 86.50 106 VAL A N 1
ATOM 839 C CA . VAL A 1 106 ? 8.480 0.740 -16.173 1.00 86.50 106 VAL A CA 1
ATOM 840 C C . VAL A 1 106 ? 7.848 -0.376 -15.339 1.00 86.50 106 VAL A C 1
ATOM 842 O O . VAL A 1 106 ? 6.793 -0.179 -14.733 1.00 86.50 106 VAL A O 1
ATOM 845 N N . GLU A 1 107 ? 8.512 -1.524 -15.233 1.00 89.06 107 GLU A N 1
ATOM 846 C CA . GLU A 1 107 ? 8.023 -2.643 -14.420 1.00 89.06 107 GLU A CA 1
ATOM 847 C C . GLU A 1 107 ? 8.101 -2.350 -12.915 1.00 89.06 107 GLU A C 1
ATOM 849 O O . GLU A 1 107 ? 7.181 -2.663 -12.148 1.00 89.06 107 GLU A O 1
ATOM 854 N N . LEU A 1 108 ? 9.146 -1.642 -12.480 1.00 87.50 108 LEU A N 1
ATOM 855 C CA . LEU A 1 108 ? 9.240 -1.146 -11.110 1.00 87.50 108 LEU A CA 1
ATOM 856 C C . LEU A 1 108 ? 8.114 -0.144 -10.795 1.00 87.50 108 LEU A C 1
ATOM 858 O O . LEU A 1 108 ? 7.485 -0.213 -9.738 1.00 87.50 108 LEU A O 1
ATOM 862 N N . ALA A 1 109 ? 7.808 0.753 -11.732 1.00 88.94 109 ALA A N 1
ATOM 863 C CA . ALA A 1 109 ? 6.707 1.702 -11.625 1.00 88.94 109 ALA A CA 1
ATOM 864 C C . ALA A 1 109 ? 5.340 1.000 -11.530 1.00 88.94 109 ALA A C 1
ATOM 866 O O . ALA A 1 109 ? 4.523 1.371 -10.682 1.00 88.94 109 ALA A O 1
ATOM 867 N N . ARG A 1 110 ? 5.105 -0.051 -12.329 1.00 89.19 110 ARG A N 1
ATOM 868 C CA . ARG A 1 110 ? 3.912 -0.910 -12.218 1.00 89.19 110 ARG A CA 1
ATOM 869 C C . ARG A 1 110 ? 3.798 -1.568 -10.847 1.00 89.19 110 ARG A C 1
ATOM 871 O O . ARG A 1 110 ? 2.723 -1.542 -10.248 1.00 89.19 110 ARG A O 1
ATOM 878 N N . THR A 1 111 ? 4.910 -2.087 -10.331 1.00 88.62 111 THR A N 1
ATOM 879 C CA . THR A 1 111 ? 4.973 -2.718 -9.006 1.00 88.62 111 THR A CA 1
ATOM 880 C C . THR A 1 111 ? 4.548 -1.739 -7.911 1.00 88.62 111 THR A C 1
ATOM 882 O O . THR A 1 111 ? 3.666 -2.046 -7.109 1.00 88.62 111 THR A O 1
ATOM 885 N N . PHE A 1 112 ? 5.116 -0.528 -7.893 1.00 88.44 112 PHE A N 1
ATOM 886 C CA . PHE A 1 112 ? 4.752 0.480 -6.894 1.00 88.44 112 PHE A CA 1
ATOM 887 C C . PHE A 1 112 ? 3.306 0.963 -7.031 1.00 88.44 112 PHE A C 1
ATOM 889 O O . PHE A 1 112 ? 2.649 1.191 -6.015 1.00 88.44 112 PHE A O 1
ATOM 896 N N . ASN A 1 113 ? 2.787 1.084 -8.256 1.00 90.81 113 ASN A N 1
ATOM 897 C CA . ASN A 1 113 ? 1.388 1.448 -8.478 1.00 90.81 113 ASN A CA 1
ATOM 898 C C . ASN A 1 113 ? 0.434 0.402 -7.872 1.00 90.81 113 ASN A C 1
ATOM 900 O O . ASN A 1 113 ? -0.507 0.748 -7.158 1.00 90.81 113 ASN A O 1
ATOM 904 N N . GLN A 1 114 ? 0.726 -0.889 -8.064 1.00 89.69 114 GLN A N 1
ATOM 905 C CA . GLN A 1 114 ? -0.051 -1.966 -7.448 1.00 89.69 114 GLN A CA 1
ATOM 906 C C . GLN A 1 114 ? 0.042 -1.941 -5.912 1.00 89.69 114 GLN A C 1
ATOM 908 O O . GLN A 1 114 ? -0.964 -2.133 -5.227 1.00 89.69 114 GLN A O 1
ATOM 913 N N . VAL A 1 115 ? 1.229 -1.670 -5.355 1.00 87.69 115 VAL A N 1
ATOM 914 C CA . VAL A 1 115 ? 1.415 -1.519 -3.901 1.00 87.69 115 VAL A CA 1
ATOM 915 C C . VAL A 1 115 ? 0.566 -0.369 -3.350 1.00 87.69 115 VAL A C 1
ATOM 917 O O . VAL A 1 115 ? -0.115 -0.549 -2.338 1.00 87.69 115 VAL A O 1
ATOM 920 N N . SER A 1 116 ? 0.561 0.793 -4.015 1.00 90.69 116 SER A N 1
ATOM 921 C CA . SER A 1 116 ? -0.272 1.941 -3.619 1.00 90.69 116 SER A CA 1
ATOM 922 C C . SER A 1 116 ? -1.767 1.591 -3.662 1.00 90.69 116 SER A C 1
ATOM 924 O O . SER A 1 116 ? -2.495 1.890 -2.708 1.00 90.69 116 SER A O 1
ATOM 926 N N . ALA A 1 117 ? -2.223 0.852 -4.680 1.00 90.25 117 ALA A N 1
ATOM 927 C CA . ALA A 1 117 ? -3.604 0.374 -4.755 1.00 90.25 117 ALA A CA 1
ATOM 928 C C . ALA A 1 117 ? -3.975 -0.539 -3.568 1.00 90.25 117 ALA A C 1
ATOM 930 O O . ALA A 1 117 ? -5.015 -0.338 -2.932 1.00 90.25 117 ALA A O 1
ATOM 931 N N . PHE A 1 118 ? -3.109 -1.493 -3.202 1.00 88.00 118 PHE A N 1
ATOM 932 C CA . PHE A 1 118 ? -3.334 -2.353 -2.033 1.00 88.00 118 PHE A CA 1
ATOM 933 C C . PHE A 1 118 ? -3.359 -1.568 -0.718 1.00 88.00 118 PHE A C 1
ATOM 935 O O . PHE A 1 118 ? -4.227 -1.800 0.125 1.00 88.00 118 PHE A O 1
ATOM 942 N N . ILE A 1 119 ? -2.451 -0.607 -0.533 1.00 87.94 119 ILE A N 1
ATOM 943 C CA . ILE A 1 119 ? -2.423 0.222 0.680 1.00 87.94 119 ILE A CA 1
ATOM 944 C C . ILE A 1 119 ? -3.673 1.104 0.760 1.00 87.94 119 ILE A C 1
ATOM 946 O O . ILE A 1 119 ? -4.270 1.215 1.831 1.00 87.94 119 ILE A O 1
ATOM 950 N N . THR A 1 120 ? -4.134 1.655 -0.362 1.00 91.06 120 THR A N 1
ATOM 951 C CA . THR A 1 120 ? -5.388 2.418 -0.437 1.00 91.06 120 THR A CA 1
ATOM 952 C C . THR A 1 120 ? -6.594 1.555 -0.055 1.00 91.06 120 THR A C 1
ATOM 954 O O . THR A 1 120 ? -7.447 1.983 0.731 1.00 91.06 120 THR A O 1
ATOM 957 N N . MET A 1 121 ? -6.652 0.307 -0.528 1.00 91.69 121 MET A N 1
ATOM 958 C CA . MET A 1 121 ? -7.691 -0.649 -0.130 1.00 91.69 121 MET A CA 1
ATOM 959 C C . MET A 1 121 ? -7.652 -0.940 1.383 1.00 91.69 121 MET A C 1
ATOM 961 O O . MET A 1 121 ? -8.689 -0.975 2.043 1.00 91.69 121 MET A O 1
ATOM 965 N N . LEU A 1 122 ? -6.464 -1.073 1.978 1.00 86.62 122 LEU A N 1
ATOM 966 C CA . LEU A 1 122 ? -6.324 -1.272 3.425 1.00 86.62 122 LEU A CA 1
ATOM 967 C C . LEU A 1 122 ? -6.757 -0.047 4.241 1.00 86.62 122 LEU A C 1
ATOM 969 O O . LEU A 1 122 ? -7.394 -0.200 5.284 1.00 86.62 122 LEU A O 1
ATOM 973 N N . VAL A 1 123 ? -6.432 1.162 3.782 1.00 87.44 123 VAL A N 1
ATOM 974 C CA . VAL A 1 123 ? -6.829 2.423 4.435 1.00 87.44 123 VAL A CA 1
ATOM 975 C C . VAL A 1 123 ? -8.349 2.590 4.393 1.00 87.44 123 VAL A C 1
ATOM 977 O O . VAL A 1 123 ? -8.973 2.915 5.405 1.00 87.44 123 VAL A O 1
ATOM 980 N N . THR A 1 124 ? -8.962 2.342 3.233 1.00 90.94 124 THR A N 1
ATOM 981 C CA . THR A 1 124 ? -10.422 2.419 3.069 1.00 90.94 124 THR A CA 1
ATOM 982 C C . THR A 1 124 ? -11.134 1.375 3.924 1.00 90.94 124 THR A C 1
ATOM 984 O O . THR A 1 124 ? -12.105 1.712 4.601 1.00 90.94 124 THR A O 1
ATOM 987 N N . PHE A 1 125 ? -10.600 0.154 4.005 1.00 87.38 125 PHE A N 1
ATOM 988 C CA . PHE A 1 125 ? -11.107 -0.874 4.910 1.00 87.38 125 PHE A CA 1
ATOM 989 C C . PHE A 1 125 ? -11.011 -0.461 6.388 1.00 87.38 125 PHE A C 1
ATOM 991 O O . PHE A 1 125 ? -11.971 -0.627 7.137 1.00 87.38 125 PHE A O 1
ATOM 998 N N . GLN A 1 126 ? -9.896 0.138 6.823 1.00 88.81 126 GLN A N 1
ATOM 999 C CA . GLN A 1 126 ? -9.761 0.641 8.199 1.00 88.81 126 GLN A CA 1
ATOM 1000 C C . GLN A 1 126 ? -10.784 1.730 8.524 1.00 88.81 126 GLN A C 1
ATOM 1002 O O . GLN A 1 126 ? -11.363 1.727 9.612 1.00 88.81 126 GLN A O 1
ATOM 1007 N N . ARG A 1 127 ? -11.029 2.647 7.582 1.00 89.31 127 ARG A N 1
ATOM 1008 C CA . ARG A 1 127 ? -12.051 3.686 7.736 1.00 89.31 127 ARG A CA 1
ATOM 1009 C C . ARG A 1 127 ? -13.450 3.077 7.826 1.00 89.31 127 ARG A C 1
ATOM 1011 O O . ARG A 1 127 ? -14.196 3.417 8.736 1.00 89.31 127 ARG A O 1
ATOM 1018 N N . TYR A 1 128 ? -13.755 2.115 6.959 1.00 92.00 128 TYR A N 1
ATOM 1019 C CA . TYR A 1 128 ? -15.015 1.376 6.991 1.00 92.00 128 TYR A CA 1
ATOM 1020 C C . TYR A 1 128 ? -15.242 0.671 8.338 1.00 92.00 128 TYR A C 1
ATOM 1022 O O . TYR A 1 128 ? -16.293 0.828 8.950 1.00 92.00 128 TYR A O 1
ATOM 1030 N N . VAL A 1 129 ? -14.242 -0.049 8.857 1.00 87.00 129 VAL A N 1
ATOM 1031 C CA . VAL A 1 129 ? -14.337 -0.720 10.166 1.00 87.00 129 VAL A CA 1
ATOM 1032 C C . VAL A 1 129 ? -14.497 0.287 11.308 1.00 87.00 129 VAL A C 1
ATOM 1034 O O . VAL A 1 129 ? -15.242 0.022 12.252 1.00 87.00 129 VAL A O 1
ATOM 1037 N N . SER A 1 130 ? -13.827 1.440 11.230 1.00 85.69 130 SER A N 1
ATOM 1038 C CA . SER A 1 130 ? -13.952 2.512 12.223 1.00 85.69 130 SER A CA 1
ATOM 1039 C C . SER A 1 130 ? -15.370 3.083 12.283 1.00 85.69 130 SER A C 1
ATOM 1041 O O . SER A 1 130 ? -15.889 3.288 13.380 1.00 85.69 130 SER A O 1
ATOM 1043 N N . ASP A 1 131 ? -15.987 3.317 11.125 1.00 91.12 131 ASP A N 1
ATOM 1044 C CA . ASP A 1 131 ? -17.296 3.968 11.029 1.00 91.12 131 ASP A CA 1
ATOM 1045 C C . ASP A 1 131 ? -18.447 2.975 11.266 1.00 91.12 131 ASP A C 1
ATOM 1047 O O . ASP A 1 131 ? -19.404 3.282 11.977 1.00 91.12 131 ASP A O 1
ATOM 1051 N N . CYS A 1 132 ? -18.348 1.756 10.727 1.00 93.25 132 CYS A N 1
ATOM 1052 C CA . CYS A 1 132 ? -19.411 0.754 10.818 1.00 93.25 132 CYS A CA 1
ATOM 1053 C C . CYS A 1 132 ? -19.333 -0.118 12.085 1.00 93.25 132 CYS A C 1
ATOM 1055 O O . CYS A 1 132 ? -20.361 -0.626 12.529 1.00 93.25 132 CYS A O 1
ATOM 1057 N N . LEU A 1 133 ? -18.146 -0.314 12.681 1.00 90.31 133 LEU A N 1
ATOM 1058 C CA . LEU A 1 133 ? -17.943 -1.176 13.858 1.00 90.31 133 LEU A CA 1
ATOM 1059 C C . LEU A 1 133 ? -17.064 -0.512 14.942 1.00 90.31 133 LEU A C 1
ATOM 1061 O O . LEU A 1 133 ? -16.010 -1.048 15.315 1.00 90.31 133 LEU A O 1
ATOM 1065 N N . PRO A 1 134 ? -17.512 0.602 15.553 1.00 88.00 134 PRO A N 1
ATOM 1066 C CA . PRO A 1 134 ? -16.717 1.358 16.526 1.00 88.00 134 PRO A CA 1
ATOM 1067 C C . PRO A 1 134 ? -16.322 0.534 17.761 1.00 88.00 134 PRO A C 1
ATOM 1069 O O . PRO A 1 134 ? -15.268 0.764 18.357 1.00 88.00 134 PRO A O 1
ATOM 1072 N N . HIS A 1 135 ? -17.123 -0.473 18.131 1.00 86.69 135 HIS A N 1
ATOM 1073 C CA . HIS A 1 135 ? -16.808 -1.347 19.261 1.00 86.69 135 HIS A CA 1
ATOM 1074 C C . HIS A 1 135 ? -15.575 -2.232 18.996 1.00 86.69 135 HIS A C 1
ATOM 1076 O O . HIS A 1 135 ? -14.764 -2.427 19.906 1.00 86.69 135 HIS A O 1
ATOM 1082 N N . ARG A 1 136 ? -15.393 -2.720 17.758 1.00 77.56 136 ARG A N 1
ATOM 1083 C CA . ARG A 1 136 ? -14.252 -3.568 17.356 1.00 77.56 136 ARG A CA 1
ATOM 1084 C C . ARG A 1 136 ? -13.064 -2.772 16.805 1.00 77.56 136 ARG A C 1
ATOM 1086 O O . ARG A 1 136 ? -11.945 -3.287 16.771 1.00 77.56 136 ARG A O 1
ATOM 1093 N N . ALA A 1 137 ? -13.266 -1.502 16.455 1.00 80.31 137 ALA A N 1
ATOM 1094 C CA . ALA A 1 137 ? -12.230 -0.627 15.909 1.00 80.31 137 ALA A CA 1
ATOM 1095 C C . ALA A 1 137 ? -10.981 -0.515 16.809 1.00 80.31 137 ALA A C 1
ATOM 1097 O O . ALA A 1 137 ? -9.865 -0.461 16.299 1.00 80.31 137 ALA A O 1
ATOM 1098 N N . LYS A 1 138 ? -11.127 -0.560 18.144 1.00 78.06 138 LYS A N 1
ATOM 1099 C CA . LYS A 1 138 ? -9.979 -0.496 19.076 1.00 78.06 138 LYS A CA 1
ATOM 1100 C C . LYS A 1 138 ? -8.992 -1.661 18.937 1.00 78.06 138 LYS A C 1
ATOM 1102 O O . LYS A 1 138 ? -7.808 -1.460 19.194 1.00 78.06 138 LYS A O 1
ATOM 1107 N N . GLN A 1 139 ? -9.456 -2.856 18.567 1.00 77.69 139 GLN A N 1
ATOM 1108 C CA . GLN A 1 139 ? -8.578 -4.014 18.361 1.00 77.69 139 GLN A CA 1
ATOM 1109 C C . GLN A 1 139 ? -8.006 -4.040 16.941 1.00 77.69 139 GLN A C 1
ATOM 1111 O O . GLN A 1 139 ? -6.806 -4.252 16.769 1.00 77.69 139 GLN A O 1
ATOM 1116 N N . LEU A 1 140 ? -8.848 -3.787 15.934 1.00 73.00 140 LEU A N 1
ATOM 1117 C CA . LEU A 1 140 ? -8.471 -3.914 14.524 1.00 73.00 140 LEU A CA 1
ATOM 1118 C C . LEU A 1 140 ? -7.607 -2.744 14.023 1.00 73.00 140 LEU A C 1
ATOM 1120 O O . LEU A 1 140 ? -6.676 -2.964 13.256 1.00 73.00 140 LEU A O 1
ATOM 1124 N N . CYS A 1 141 ? -7.819 -1.520 14.514 1.00 77.25 141 CYS A N 1
ATOM 1125 C CA . CYS A 1 141 ? -7.003 -0.346 14.167 1.00 77.25 141 CYS A CA 1
ATOM 1126 C C . CYS A 1 141 ? -5.822 -0.145 15.130 1.00 77.25 141 CYS A C 1
ATOM 1128 O O . CYS A 1 141 ? -5.498 0.977 15.528 1.00 77.25 141 CYS A O 1
ATOM 1130 N N . SER A 1 142 ? -5.161 -1.231 15.537 1.00 84.94 142 SER A N 1
ATOM 1131 C CA . SER A 1 142 ? -3.904 -1.131 16.279 1.00 84.94 142 SER A CA 1
ATOM 1132 C C . SER A 1 142 ? -2.763 -0.747 15.339 1.00 84.94 142 SER A C 1
ATOM 1134 O O . SER A 1 142 ? -2.564 -1.371 14.299 1.00 84.94 142 SER A O 1
ATOM 1136 N N . VAL A 1 143 ? -1.952 0.237 15.741 1.00 83.75 143 VAL A N 1
ATOM 1137 C CA . VAL A 1 143 ? -0.801 0.741 14.964 1.00 83.75 143 VAL A CA 1
ATOM 1138 C C . VAL A 1 143 ? 0.138 -0.392 14.537 1.00 83.75 143 VAL A C 1
ATOM 1140 O O . VAL A 1 143 ? 0.663 -0.391 13.426 1.00 83.75 143 VAL A O 1
ATOM 1143 N N . ARG A 1 144 ? 0.324 -1.387 15.413 1.00 84.44 144 ARG A N 1
ATOM 1144 C CA . ARG A 1 144 ? 1.194 -2.540 15.148 1.00 84.44 144 ARG A CA 1
ATOM 1145 C C . ARG A 1 144 ? 0.652 -3.417 14.027 1.00 84.44 144 ARG A C 1
ATOM 1147 O O . ARG A 1 144 ? 1.420 -3.834 13.170 1.00 84.44 144 ARG A O 1
ATOM 1154 N N . LEU A 1 145 ? -0.653 -3.675 14.035 1.00 83.25 145 LEU A N 1
ATOM 1155 C CA . LEU A 1 145 ? -1.300 -4.537 13.053 1.00 83.25 145 LEU A CA 1
ATOM 1156 C C . LEU A 1 145 ? -1.277 -3.876 11.675 1.00 83.25 145 LEU A C 1
ATOM 1158 O O . LEU A 1 145 ? -0.866 -4.514 10.714 1.00 83.25 145 LEU A O 1
ATOM 1162 N N . VAL A 1 146 ? -1.596 -2.581 11.600 1.00 83.25 146 VAL A N 1
ATOM 1163 C CA . VAL A 1 146 ? -1.517 -1.817 10.346 1.00 83.25 146 VAL A CA 1
ATOM 1164 C C . VAL A 1 146 ? -0.106 -1.865 9.762 1.00 83.25 146 VAL A C 1
ATOM 1166 O O . VAL A 1 146 ? 0.051 -2.188 8.591 1.00 83.25 146 VAL A O 1
ATOM 1169 N N . ASN A 1 147 ? 0.927 -1.640 10.580 1.00 87.31 147 ASN A N 1
ATOM 1170 C CA . ASN A 1 147 ? 2.312 -1.687 10.110 1.00 87.31 147 ASN A CA 1
ATOM 1171 C C . ASN A 1 147 ? 2.719 -3.080 9.594 1.00 87.31 147 ASN A C 1
ATOM 1173 O O . ASN A 1 147 ? 3.385 -3.185 8.568 1.00 87.31 147 ASN A O 1
ATOM 1177 N N . ILE A 1 148 ? 2.295 -4.151 10.278 1.00 88.38 148 ILE A N 1
ATOM 1178 C CA . ILE A 1 148 ? 2.555 -5.530 9.841 1.00 88.38 148 ILE A CA 1
ATOM 1179 C C . ILE A 1 148 ? 1.852 -5.811 8.512 1.00 88.38 148 ILE A C 1
ATOM 1181 O O . ILE A 1 148 ? 2.490 -6.321 7.596 1.00 88.38 148 ILE A O 1
ATOM 1185 N N . ILE A 1 149 ? 0.570 -5.459 8.376 1.00 86.56 149 ILE A N 1
ATOM 1186 C CA . ILE A 1 149 ? -0.174 -5.694 7.133 1.00 86.56 149 ILE A CA 1
ATOM 1187 C C . ILE A 1 149 ? 0.440 -4.898 5.979 1.00 86.56 149 ILE A C 1
ATOM 1189 O O . ILE A 1 149 ? 0.605 -5.447 4.892 1.00 86.56 149 ILE A O 1
ATOM 1193 N N . THR A 1 150 ? 0.833 -3.640 6.198 1.00 85.81 150 THR A N 1
ATOM 1194 C CA . THR A 1 150 ? 1.519 -2.844 5.172 1.00 85.81 150 THR A CA 1
ATOM 1195 C C . THR A 1 150 ? 2.843 -3.487 4.759 1.00 85.81 150 THR A C 1
ATOM 1197 O O . THR A 1 150 ? 3.090 -3.638 3.565 1.00 85.81 150 THR A O 1
ATOM 1200 N N . ALA A 1 151 ? 3.666 -3.937 5.712 1.00 88.62 151 ALA A N 1
ATOM 1201 C CA . ALA A 1 151 ? 4.922 -4.625 5.410 1.00 88.62 151 ALA A CA 1
ATOM 1202 C C . ALA A 1 151 ? 4.697 -5.932 4.626 1.00 88.62 151 ALA A C 1
ATOM 1204 O O . ALA A 1 151 ? 5.378 -6.184 3.635 1.00 88.62 151 ALA A O 1
ATOM 1205 N N . VAL A 1 152 ? 3.702 -6.735 5.020 1.00 89.25 152 VAL A N 1
ATOM 1206 C CA . VAL A 1 152 ? 3.323 -7.960 4.298 1.00 89.25 152 VAL A CA 1
ATOM 1207 C C . VAL A 1 152 ? 2.825 -7.635 2.890 1.00 89.25 152 VAL A C 1
ATOM 1209 O O . VAL A 1 152 ? 3.208 -8.319 1.950 1.00 89.25 152 VAL A O 1
ATOM 1212 N N . SER A 1 153 ? 2.040 -6.570 2.716 1.00 88.38 153 SER A N 1
ATOM 1213 C CA . SER A 1 153 ? 1.533 -6.146 1.401 1.00 88.38 153 SER A CA 1
ATOM 1214 C C . SER A 1 153 ? 2.666 -5.741 0.456 1.00 88.38 153 SER A C 1
ATOM 1216 O O . SER A 1 153 ? 2.631 -6.083 -0.726 1.00 88.38 153 SER A O 1
ATOM 1218 N N . TYR A 1 154 ? 3.706 -5.084 0.981 1.00 87.56 154 TYR A N 1
ATOM 1219 C CA . TYR A 1 154 ? 4.935 -4.800 0.236 1.00 87.56 154 TYR A CA 1
ATOM 1220 C C . TYR A 1 154 ? 5.647 -6.085 -0.194 1.00 87.56 154 TYR A C 1
ATOM 1222 O O . TYR A 1 154 ? 5.966 -6.236 -1.370 1.00 87.56 154 TYR A O 1
ATOM 1230 N N . ILE A 1 155 ? 5.858 -7.026 0.732 1.00 89.75 155 ILE A N 1
ATOM 1231 C CA . ILE A 1 155 ? 6.531 -8.301 0.436 1.00 89.75 155 ILE A CA 1
ATOM 1232 C C . ILE A 1 155 ? 5.749 -9.097 -0.613 1.00 89.75 155 ILE A C 1
ATOM 1234 O O . ILE A 1 155 ? 6.339 -9.562 -1.582 1.00 89.75 155 ILE A O 1
ATOM 1238 N N . VAL A 1 156 ? 4.429 -9.224 -0.451 1.00 88.00 156 VAL A N 1
ATOM 1239 C CA . VAL A 1 156 ? 3.560 -9.944 -1.394 1.00 88.00 156 VAL A CA 1
ATOM 1240 C C . VAL A 1 156 ? 3.601 -9.296 -2.772 1.00 88.00 156 VAL A C 1
ATOM 1242 O O . VAL A 1 156 ? 3.714 -10.009 -3.761 1.00 88.00 156 VAL A O 1
ATOM 1245 N N . SER A 1 157 ? 3.573 -7.964 -2.851 1.00 88.19 157 SER A N 1
ATOM 1246 C CA . SER A 1 157 ? 3.669 -7.270 -4.137 1.00 88.19 157 SER A CA 1
ATOM 1247 C C . SER A 1 157 ? 5.028 -7.509 -4.792 1.00 88.19 157 SER A C 1
ATOM 1249 O O . SER A 1 157 ? 5.078 -7.899 -5.951 1.00 88.19 157 SER A O 1
ATOM 1251 N N . ILE A 1 158 ? 6.134 -7.372 -4.053 1.00 85.75 158 ILE A N 1
ATOM 1252 C CA . ILE A 1 158 ? 7.473 -7.651 -4.592 1.00 85.75 158 ILE A CA 1
ATOM 1253 C C . ILE A 1 158 ? 7.559 -9.094 -5.092 1.00 85.75 158 ILE A C 1
ATOM 1255 O O . ILE A 1 158 ? 8.017 -9.309 -6.206 1.00 85.75 158 ILE A O 1
ATOM 1259 N N . LEU A 1 159 ? 7.078 -10.072 -4.318 1.00 88.75 159 LEU A N 1
ATOM 1260 C CA . LEU A 1 159 ? 7.070 -11.483 -4.716 1.00 88.75 159 LEU A CA 1
ATOM 1261 C C . LEU A 1 159 ? 6.185 -11.755 -5.937 1.00 88.75 159 LEU A C 1
ATOM 1263 O O . LEU A 1 159 ? 6.521 -12.625 -6.729 1.00 88.75 159 LEU A O 1
ATOM 1267 N N . PHE A 1 160 ? 5.077 -11.030 -6.090 1.00 87.88 160 PHE A N 1
ATOM 1268 C CA . PHE A 1 160 ? 4.164 -11.188 -7.221 1.00 87.88 160 PHE A CA 1
ATOM 1269 C C . PHE A 1 160 ? 4.724 -10.591 -8.518 1.00 87.88 160 PHE A C 1
ATOM 1271 O O . PHE A 1 160 ? 4.488 -11.142 -9.586 1.00 87.88 160 PHE A O 1
ATOM 1278 N N . PHE A 1 161 ? 5.491 -9.499 -8.433 1.00 87.12 161 PHE A N 1
ATOM 1279 C CA . PHE A 1 161 ? 6.128 -8.870 -9.597 1.00 87.12 161 PHE A CA 1
ATOM 1280 C C . PHE A 1 161 ? 7.546 -9.378 -9.875 1.00 87.12 161 PHE A C 1
ATOM 1282 O O . PHE A 1 161 ? 8.044 -9.186 -10.980 1.00 87.12 161 PHE A O 1
ATOM 1289 N N . LEU A 1 162 ? 8.189 -10.064 -8.923 1.00 86.81 162 L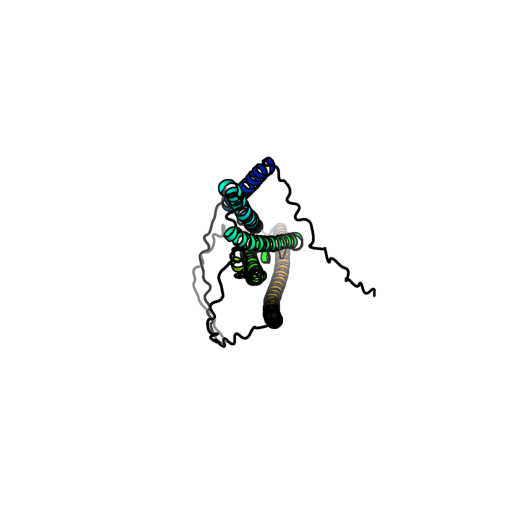EU A N 1
ATOM 1290 C CA . LEU A 1 162 ? 9.504 -10.685 -9.109 1.00 86.81 162 LEU A CA 1
ATOM 1291 C C . LEU A 1 162 ? 9.580 -11.565 -10.378 1.00 86.81 162 LEU A C 1
ATOM 1293 O O . LEU A 1 162 ? 10.550 -11.419 -11.116 1.00 86.81 162 LEU A O 1
ATOM 1297 N N . PRO A 1 163 ? 8.584 -12.427 -10.686 1.00 86.56 163 PRO A N 1
ATOM 1298 C CA . PRO A 1 163 ? 8.585 -13.254 -11.892 1.00 86.56 163 PRO A CA 1
ATOM 1299 C C . PRO A 1 163 ? 8.645 -12.438 -13.185 1.00 86.56 163 PRO A C 1
ATOM 1301 O O . PRO A 1 163 ? 9.353 -12.829 -14.109 1.00 86.56 163 PRO A O 1
ATOM 1304 N N . ASN A 1 164 ? 7.985 -11.274 -13.235 1.00 84.56 164 ASN A N 1
ATOM 1305 C CA . ASN A 1 164 ? 7.988 -10.422 -14.427 1.00 84.56 164 ASN A CA 1
ATOM 1306 C C . ASN A 1 164 ? 9.396 -9.929 -14.770 1.00 84.56 164 ASN A C 1
ATOM 1308 O O . ASN A 1 164 ? 9.721 -9.794 -15.944 1.00 84.56 164 ASN A O 1
ATOM 1312 N N . PHE A 1 165 ? 10.260 -9.726 -13.772 1.00 84.06 165 PHE A N 1
ATOM 1313 C CA . PHE A 1 165 ? 11.654 -9.352 -14.011 1.00 84.06 165 PHE A CA 1
ATOM 1314 C C . PHE A 1 165 ? 12.471 -10.469 -14.674 1.00 84.06 165 PHE A C 1
ATOM 1316 O O . PHE A 1 165 ? 13.420 -10.164 -15.393 1.00 84.06 165 PHE A O 1
ATOM 1323 N N . PHE A 1 166 ? 12.108 -11.738 -14.461 1.00 84.75 166 PHE A N 1
ATOM 1324 C CA . PHE A 1 166 ? 12.801 -12.889 -15.050 1.00 84.75 166 PHE A CA 1
ATOM 1325 C C . PHE A 1 166 ? 12.312 -13.243 -16.457 1.00 84.75 166 PHE A C 1
ATOM 1327 O O . PHE A 1 166 ? 13.037 -13.907 -17.190 1.00 84.75 166 PHE A O 1
ATOM 1334 N N . LEU A 1 167 ? 11.123 -12.777 -16.855 1.00 83.38 167 LEU A N 1
ATOM 1335 C CA . LEU A 1 167 ? 10.607 -12.970 -18.216 1.00 83.38 167 LEU A CA 1
ATOM 1336 C C . LEU A 1 167 ? 11.360 -12.137 -19.267 1.00 83.38 167 LEU A C 1
ATOM 1338 O O . LEU A 1 167 ? 11.275 -12.425 -20.459 1.00 83.38 167 LEU A O 1
ATOM 1342 N N . TYR A 1 168 ? 12.134 -11.132 -18.849 1.00 79.12 168 TYR A N 1
ATOM 1343 C CA . TYR A 1 168 ? 12.986 -10.363 -19.751 1.00 79.12 168 TYR A CA 1
ATOM 1344 C C . TYR A 1 168 ? 14.285 -11.117 -20.048 1.00 79.12 168 TYR A C 1
ATOM 1346 O O . TYR A 1 168 ? 15.314 -10.905 -19.405 1.00 79.12 168 TYR A O 1
ATOM 1354 N N . VAL A 1 169 ? 14.246 -11.986 -21.058 1.00 75.62 169 VAL A N 1
ATOM 1355 C CA . VAL A 1 169 ? 15.452 -12.566 -21.658 1.00 75.62 169 VAL A CA 1
ATOM 1356 C C . VAL A 1 169 ? 16.046 -11.551 -22.630 1.00 75.62 169 VAL A C 1
ATOM 1358 O O . VAL A 1 169 ? 15.431 -11.193 -23.634 1.00 75.62 169 VAL A O 1
ATOM 1361 N N . ILE A 1 170 ? 17.256 -11.078 -22.331 1.00 70.81 170 ILE A N 1
ATOM 1362 C CA . ILE A 1 170 ? 18.035 -10.265 -23.267 1.00 70.81 170 ILE A CA 1
ATOM 1363 C C . ILE A 1 170 ? 18.568 -11.219 -24.337 1.00 70.81 170 ILE A C 1
ATOM 1365 O O . ILE A 1 170 ? 19.556 -11.918 -24.119 1.00 70.81 170 ILE A O 1
ATOM 1369 N N . VAL A 1 171 ? 17.885 -11.281 -25.478 1.00 78.19 171 VAL A N 1
ATOM 1370 C CA . VAL A 1 171 ? 18.404 -11.971 -26.661 1.00 78.19 171 VAL A CA 1
ATOM 1371 C C . VAL A 1 171 ? 19.432 -11.050 -27.305 1.00 78.19 171 VAL A C 1
ATOM 1373 O O . VAL A 1 171 ? 19.100 -9.992 -27.836 1.00 78.19 171 VAL A O 1
ATOM 1376 N N . GLU A 1 172 ? 20.702 -11.425 -27.196 1.00 68.00 172 GLU A N 1
ATOM 1377 C CA . GLU A 1 172 ? 21.791 -10.715 -27.855 1.00 68.00 172 GLU A CA 1
ATOM 1378 C C . GLU A 1 172 ? 21.807 -11.128 -29.335 1.00 68.00 172 GLU A C 1
ATOM 1380 O O . GLU A 1 172 ? 22.269 -12.216 -29.690 1.00 68.00 172 GLU A O 1
ATOM 1385 N N . ASP A 1 173 ? 21.263 -10.275 -30.209 1.00 61.22 173 ASP A N 1
ATOM 1386 C CA . ASP A 1 173 ? 21.297 -10.467 -31.664 1.00 61.22 173 ASP A CA 1
ATOM 1387 C C . ASP A 1 173 ? 22.735 -10.314 -32.189 1.00 61.22 173 ASP A C 1
ATOM 1389 O O . ASP A 1 173 ? 23.138 -9.297 -32.757 1.00 61.22 173 ASP A O 1
ATOM 1393 N N . SER A 1 174 ? 23.536 -11.363 -32.017 1.00 64.00 174 SER A N 1
ATOM 1394 C CA . SER A 1 174 ? 24.910 -11.454 -32.528 1.00 64.00 174 SER A CA 1
ATOM 1395 C C . SER A 1 174 ? 24.992 -11.530 -34.064 1.00 64.00 174 SER A C 1
ATOM 1397 O O . SER A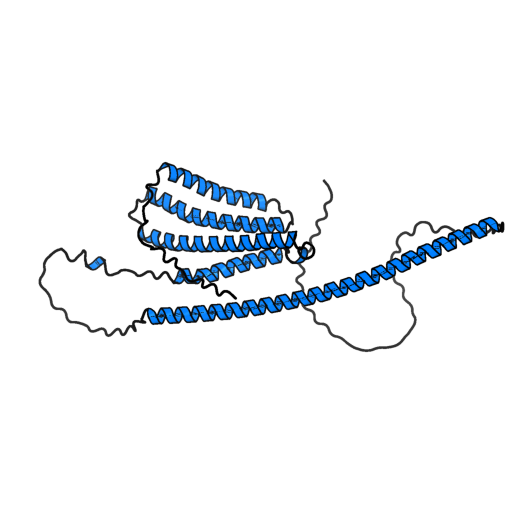 1 174 ? 26.077 -11.424 -34.635 1.00 64.00 174 SER A O 1
ATOM 1399 N N . VAL A 1 175 ? 23.859 -11.667 -34.764 1.00 61.66 175 VAL A N 1
ATOM 1400 C CA . VAL A 1 175 ? 23.804 -11.978 -36.206 1.00 61.66 175 VAL A CA 1
ATOM 1401 C C . VAL A 1 175 ? 23.867 -10.731 -37.107 1.00 61.66 175 VAL A C 1
ATOM 1403 O O . VAL A 1 175 ? 24.202 -10.829 -38.289 1.00 61.66 175 VAL A O 1
ATOM 1406 N N . THR A 1 176 ? 23.637 -9.525 -36.585 1.00 55.38 176 THR A N 1
ATOM 1407 C CA . THR A 1 176 ? 23.495 -8.331 -37.445 1.00 55.38 176 THR A CA 1
ATOM 1408 C C . THR A 1 176 ? 24.831 -7.704 -37.879 1.00 55.38 176 THR A C 1
ATOM 1410 O O . THR A 1 176 ? 24.860 -6.900 -38.811 1.00 55.38 176 THR A O 1
ATOM 1413 N N . HIS A 1 177 ? 25.969 -8.098 -37.294 1.00 53.00 177 HIS A N 1
ATOM 1414 C CA . HIS A 1 177 ? 27.276 -7.557 -37.700 1.00 53.00 177 HIS A CA 1
ATOM 1415 C C . HIS A 1 177 ? 27.875 -8.209 -38.959 1.00 53.00 177 HIS A C 1
ATOM 1417 O O . HIS A 1 177 ? 28.742 -7.611 -39.599 1.00 53.00 177 HIS A O 1
ATOM 1423 N N . SER A 1 178 ? 27.398 -9.385 -39.378 1.00 54.88 178 SER A N 1
ATOM 1424 C CA . SER A 1 178 ? 27.976 -10.104 -40.525 1.00 54.88 178 SER A CA 1
ATOM 1425 C C . SER A 1 178 ? 27.450 -9.635 -41.888 1.00 54.88 178 SER A C 1
ATOM 1427 O O . SER A 1 178 ? 28.111 -9.850 -42.903 1.00 54.88 178 SER A O 1
ATOM 1429 N N . HIS A 1 179 ? 26.303 -8.946 -41.947 1.00 51.28 179 HIS A N 1
ATOM 1430 C CA . HIS A 1 179 ? 25.685 -8.575 -43.229 1.00 51.28 179 HIS A CA 1
ATOM 1431 C C . HIS A 1 179 ? 26.091 -7.205 -43.789 1.00 51.28 179 HIS A C 1
ATOM 1433 O O . HIS A 1 179 ? 25.978 -7.002 -44.999 1.00 51.28 179 HIS A O 1
ATOM 1439 N N . LEU A 1 180 ? 26.630 -6.290 -42.974 1.00 53.31 180 LEU A N 1
ATOM 1440 C CA . LEU A 1 180 ? 27.146 -5.005 -43.475 1.00 53.31 180 LEU A CA 1
ATOM 1441 C C . LEU A 1 180 ? 28.613 -5.061 -43.930 1.00 53.31 180 LEU A C 1
ATOM 1443 O O . LEU A 1 180 ? 29.037 -4.184 -44.676 1.00 53.31 180 LEU A O 1
ATOM 1447 N N . HIS A 1 181 ? 29.362 -6.112 -43.577 1.00 50.44 181 HIS A N 1
ATOM 1448 C CA . HIS A 1 181 ? 30.740 -6.305 -44.056 1.00 50.44 181 HIS A CA 1
ATOM 1449 C C . HIS A 1 181 ? 30.830 -7.133 -45.360 1.00 50.44 181 HIS A C 1
ATOM 1451 O O . HIS A 1 181 ? 31.903 -7.263 -45.940 1.00 50.44 181 HIS A O 1
ATOM 1457 N N . SER A 1 182 ? 29.718 -7.680 -45.869 1.00 52.47 182 SER A N 1
ATOM 1458 C CA . SER A 1 182 ? 29.709 -8.538 -47.074 1.00 52.47 182 SER A CA 1
ATOM 1459 C C . SER A 1 182 ? 29.335 -7.826 -48.385 1.00 52.47 182 SER A C 1
ATOM 1461 O O . SER A 1 182 ? 29.193 -8.477 -49.414 1.00 52.47 182 SER A O 1
ATOM 1463 N N . ARG A 1 183 ? 29.190 -6.492 -48.397 1.00 47.50 183 ARG A N 1
ATOM 1464 C CA . ARG A 1 183 ? 28.957 -5.714 -49.636 1.00 47.50 183 ARG A CA 1
ATOM 1465 C C . ARG A 1 183 ? 30.175 -4.911 -50.103 1.00 47.50 183 ARG A C 1
ATOM 1467 O O . ARG A 1 183 ? 30.017 -3.833 -50.667 1.00 47.50 183 ARG A O 1
ATOM 1474 N N . HIS A 1 184 ? 31.379 -5.444 -49.908 1.00 47.62 184 HIS A N 1
ATOM 1475 C CA . HIS A 1 184 ? 32.558 -4.981 -50.642 1.00 47.62 184 HIS A CA 1
ATOM 1476 C C . HIS A 1 184 ? 33.401 -6.183 -51.116 1.00 47.62 184 HIS A C 1
ATOM 1478 O O . HIS A 1 184 ? 34.260 -6.686 -50.401 1.00 47.62 184 HIS A O 1
ATOM 1484 N N . LEU A 1 185 ? 33.036 -6.651 -52.315 1.00 55.88 185 LEU A N 1
ATOM 1485 C CA . LEU A 1 185 ? 33.782 -7.402 -53.346 1.00 55.88 185 LEU A CA 1
ATOM 1486 C C . LEU A 1 185 ? 35.323 -7.312 -53.237 1.00 55.88 185 LEU A C 1
ATOM 1488 O O . LEU A 1 185 ? 35.836 -6.253 -52.882 1.00 55.88 185 LEU A O 1
ATOM 1492 N N . ASP A 1 186 ? 36.163 -8.275 -53.625 1.00 54.66 186 ASP A N 1
ATOM 1493 C CA . ASP A 1 186 ? 36.047 -9.630 -54.187 1.00 54.66 186 ASP A CA 1
ATOM 1494 C C . ASP A 1 186 ? 37.416 -10.297 -53.937 1.00 54.66 186 ASP A C 1
ATOM 1496 O O . ASP A 1 186 ? 38.440 -9.753 -54.355 1.00 54.66 186 ASP A O 1
ATOM 1500 N N . LEU A 1 187 ? 37.478 -11.466 -53.292 1.00 59.56 187 LEU A N 1
ATOM 1501 C CA . LEU A 1 187 ? 38.691 -12.295 -53.304 1.00 59.56 187 LEU A CA 1
ATOM 1502 C C . LEU A 1 187 ? 38.343 -13.789 -53.387 1.00 59.56 187 LEU A C 1
ATOM 1504 O O . LEU A 1 187 ? 37.376 -14.228 -52.760 1.00 59.56 187 LEU A O 1
ATOM 1508 N N . PRO A 1 188 ? 39.113 -14.570 -54.171 1.00 61.19 188 PRO A N 1
ATOM 1509 C CA . PRO A 1 188 ? 38.803 -15.960 -54.478 1.00 61.19 188 PRO A CA 1
ATOM 1510 C C . PRO A 1 188 ? 38.950 -16.899 -53.264 1.00 61.19 188 PRO A C 1
ATOM 1512 O O . PRO A 1 188 ? 39.711 -16.616 -52.336 1.00 61.19 188 PRO A O 1
ATOM 1515 N N . PRO A 1 189 ? 38.236 -18.040 -53.280 1.00 53.25 189 PRO A N 1
ATOM 1516 C CA . PRO A 1 189 ? 38.052 -18.899 -52.118 1.00 53.25 189 PRO A CA 1
ATOM 1517 C C . PRO A 1 189 ? 39.310 -19.713 -51.791 1.00 53.25 189 PRO A C 1
ATOM 1519 O O . PRO A 1 189 ? 39.789 -20.496 -52.611 1.00 53.25 189 PRO A O 1
ATOM 1522 N N . ILE A 1 190 ? 39.800 -19.585 -50.555 1.00 53.34 190 ILE A N 1
ATOM 1523 C CA . ILE A 1 190 ? 40.740 -20.534 -49.951 1.00 53.34 190 ILE A CA 1
ATOM 1524 C C . ILE A 1 190 ? 39.921 -21.506 -49.102 1.00 53.34 190 ILE A C 1
ATOM 1526 O O . ILE A 1 190 ? 39.340 -21.140 -48.083 1.00 53.34 190 ILE A O 1
ATOM 1530 N N . SER A 1 191 ? 39.869 -22.756 -49.553 1.00 55.03 191 SER A N 1
ATOM 1531 C CA . SER A 1 191 ? 39.286 -23.887 -48.839 1.00 55.03 191 SER A CA 1
ATOM 1532 C C . SER A 1 191 ? 40.043 -24.151 -47.534 1.00 55.03 191 SER A C 1
ATOM 1534 O O . SER A 1 191 ? 41.227 -24.494 -47.576 1.00 55.03 191 SER A O 1
ATOM 1536 N N . MET A 1 192 ? 39.361 -24.048 -46.391 1.00 45.88 192 MET A N 1
ATOM 1537 C CA . MET A 1 192 ? 39.861 -24.539 -45.104 1.00 45.88 192 MET A CA 1
ATOM 1538 C C . MET A 1 192 ? 38.970 -25.660 -44.550 1.00 45.88 192 MET A C 1
ATOM 1540 O O . MET A 1 192 ? 37.758 -25.638 -44.770 1.00 45.88 192 MET A O 1
ATOM 1544 N N . PRO A 1 193 ? 39.567 -26.653 -43.862 1.00 49.28 193 PRO A N 1
ATOM 1545 C CA . PRO A 1 193 ? 38.903 -27.889 -43.491 1.00 49.28 193 PRO A CA 1
ATOM 1546 C C . PRO A 1 193 ? 38.020 -27.731 -42.253 1.00 49.28 193 PRO A C 1
ATOM 1548 O O . PRO A 1 193 ? 38.376 -27.114 -41.251 1.00 49.28 193 PRO A O 1
ATOM 1551 N N . GLU A 1 194 ? 36.868 -28.373 -42.357 1.00 45.81 194 GLU A N 1
ATOM 1552 C CA . GLU A 1 194 ? 35.773 -28.436 -41.406 1.00 45.81 194 GLU A CA 1
ATOM 1553 C C . GLU A 1 194 ? 36.164 -29.257 -40.163 1.00 45.81 194 GLU A C 1
ATOM 1555 O O . GLU A 1 194 ? 36.224 -30.489 -40.189 1.00 45.81 194 GLU A O 1
ATOM 1560 N N . THR A 1 195 ? 36.438 -28.584 -39.042 1.00 43.28 195 THR A N 1
ATOM 1561 C CA . THR A 1 195 ? 36.556 -29.238 -37.734 1.00 43.28 195 THR A CA 1
ATOM 1562 C C . THR A 1 195 ? 35.173 -29.366 -37.104 1.00 43.28 195 THR A C 1
ATOM 1564 O O . THR A 1 195 ? 34.620 -28.456 -36.491 1.00 43.28 195 THR A O 1
ATOM 1567 N N . ARG A 1 196 ? 34.608 -30.563 -37.269 1.00 46.78 196 ARG A N 1
ATOM 1568 C CA . ARG A 1 196 ? 33.347 -31.029 -36.688 1.00 46.78 196 ARG A CA 1
ATOM 1569 C C . ARG A 1 196 ? 33.446 -31.106 -35.158 1.00 46.78 196 ARG A C 1
ATOM 1571 O O . ARG A 1 196 ? 33.653 -32.177 -34.592 1.00 46.78 196 ARG A O 1
ATOM 1578 N N . SER A 1 197 ? 33.287 -29.970 -34.481 1.00 44.69 197 SER A N 1
ATOM 1579 C CA . SER A 1 197 ? 33.051 -29.918 -33.036 1.00 44.69 197 SER A CA 1
ATOM 1580 C C . SER A 1 197 ? 31.596 -30.289 -32.760 1.00 44.69 197 SER A C 1
ATOM 1582 O O . SER A 1 197 ? 30.665 -29.523 -33.002 1.00 44.69 197 SER A O 1
ATOM 1584 N N . ARG A 1 198 ? 31.397 -31.523 -32.299 1.00 47.69 198 ARG A N 1
ATOM 1585 C CA . ARG A 1 198 ? 30.102 -32.100 -31.935 1.00 47.69 198 ARG A CA 1
ATOM 1586 C C . ARG A 1 198 ? 29.690 -31.576 -30.553 1.00 47.69 198 ARG A C 1
ATOM 1588 O O . ARG A 1 198 ? 29.688 -32.326 -29.582 1.00 47.69 198 ARG A O 1
ATOM 1595 N N . SER A 1 199 ? 29.373 -30.285 -30.459 1.00 45.91 199 SER A N 1
ATOM 1596 C CA . SER A 1 199 ? 28.744 -29.707 -29.268 1.00 45.91 199 SER A CA 1
ATOM 1597 C C . SER A 1 199 ? 27.267 -30.094 -29.274 1.00 45.91 199 SER A C 1
ATOM 1599 O O . SER A 1 199 ? 26.455 -29.502 -29.978 1.00 45.91 199 SER A O 1
ATOM 1601 N N . SER A 1 200 ? 26.932 -31.163 -28.551 1.00 46.03 200 SER A N 1
ATOM 1602 C CA . SER A 1 200 ? 25.543 -31.568 -28.319 1.00 46.03 200 SER A CA 1
ATOM 1603 C C . SER A 1 200 ? 24.955 -30.669 -27.235 1.00 46.03 200 SER A C 1
ATOM 1605 O O . SER A 1 200 ? 24.815 -31.068 -26.083 1.00 46.03 200 SER A O 1
ATOM 1607 N N . THR A 1 201 ? 24.673 -29.418 -27.583 1.00 47.78 201 THR A N 1
ATOM 1608 C CA . THR A 1 201 ? 23.778 -28.575 -26.793 1.00 47.78 201 THR A CA 1
ATOM 1609 C C . THR A 1 201 ? 22.368 -29.093 -27.032 1.00 47.78 201 THR A C 1
ATOM 1611 O O . THR A 1 201 ? 21.830 -28.926 -28.125 1.00 47.78 201 THR A O 1
ATOM 1614 N N . ASN A 1 202 ? 21.796 -29.775 -26.038 1.00 52.56 202 ASN A N 1
ATOM 1615 C CA . ASN A 1 202 ? 20.372 -30.089 -26.009 1.00 52.56 202 ASN A CA 1
ATOM 1616 C C . ASN A 1 202 ? 19.616 -28.759 -26.074 1.00 52.56 202 ASN A C 1
ATOM 1618 O O . ASN A 1 202 ? 19.582 -28.014 -25.096 1.00 52.56 202 ASN A O 1
ATOM 1622 N N . ILE A 1 203 ? 19.094 -28.432 -27.254 1.00 59.06 203 ILE A N 1
ATOM 1623 C CA . ILE A 1 203 ? 18.220 -27.284 -27.466 1.00 59.06 203 ILE A CA 1
ATOM 1624 C C . ILE A 1 203 ? 16.915 -27.653 -26.767 1.00 59.06 203 ILE A C 1
ATOM 1626 O O . ILE A 1 203 ? 16.089 -28.369 -27.327 1.00 59.06 203 ILE A O 1
ATOM 1630 N N . ILE A 1 204 ? 16.787 -27.242 -25.505 1.00 63.94 204 ILE A N 1
ATOM 1631 C CA . ILE A 1 204 ? 15.515 -27.273 -24.787 1.00 63.94 204 ILE A CA 1
ATOM 1632 C C . ILE A 1 204 ? 14.564 -26.424 -25.623 1.00 63.94 204 ILE A C 1
ATOM 1634 O O . ILE A 1 204 ? 14.830 -25.249 -25.882 1.00 63.94 204 ILE A O 1
ATOM 1638 N N . THR A 1 205 ? 13.511 -27.051 -26.133 1.00 80.88 205 THR A N 1
ATOM 1639 C CA . THR A 1 205 ? 12.502 -26.344 -26.920 1.00 80.88 205 THR A CA 1
ATOM 1640 C C . THR A 1 205 ? 11.785 -25.346 -26.012 1.00 80.88 205 THR A C 1
ATOM 1642 O O . THR A 1 205 ? 11.520 -25.653 -24.851 1.00 80.88 205 THR A O 1
ATOM 1645 N N . ASN A 1 206 ? 11.488 -24.141 -26.511 1.00 78.31 206 ASN A N 1
ATOM 1646 C CA . ASN A 1 206 ? 10.833 -23.095 -25.710 1.00 78.31 206 ASN A CA 1
ATOM 1647 C C . ASN A 1 206 ? 9.508 -23.581 -25.080 1.00 78.31 206 ASN A C 1
ATOM 1649 O O . ASN A 1 206 ? 9.165 -23.160 -23.982 1.00 78.31 206 ASN A O 1
ATOM 1653 N N . GLU A 1 207 ? 8.821 -24.533 -25.722 1.00 87.19 207 GLU A N 1
ATOM 1654 C CA . GLU A 1 207 ? 7.599 -25.166 -25.204 1.00 87.19 207 GLU A CA 1
ATOM 1655 C C . GLU A 1 207 ? 7.830 -25.941 -23.896 1.00 87.19 207 GLU A C 1
ATOM 1657 O O . GLU A 1 207 ? 7.010 -25.891 -22.980 1.00 87.19 207 GLU A O 1
ATOM 1662 N N . GLU A 1 208 ? 8.962 -26.640 -23.777 1.00 83.38 208 GLU A N 1
ATOM 1663 C CA . GLU A 1 208 ? 9.304 -27.419 -22.584 1.00 83.38 208 GLU A CA 1
ATOM 1664 C C . GLU A 1 208 ? 9.673 -26.500 -21.409 1.00 83.38 208 GLU A C 1
ATOM 1666 O O . GLU A 1 208 ? 9.360 -26.798 -20.255 1.00 83.38 208 GLU A O 1
ATOM 1671 N N . LEU A 1 209 ? 10.277 -25.342 -21.704 1.00 79.44 209 LEU A N 1
ATOM 1672 C CA . LEU A 1 209 ? 10.585 -24.316 -20.710 1.00 79.44 209 LEU A CA 1
ATOM 1673 C C . LEU A 1 209 ? 9.313 -23.640 -20.175 1.00 79.44 209 LEU A C 1
ATOM 1675 O O . LEU A 1 209 ? 9.167 -23.508 -18.959 1.00 79.44 209 LEU A O 1
ATOM 1679 N N . ASP A 1 210 ? 8.377 -23.269 -21.052 1.00 80.31 210 ASP A N 1
ATOM 1680 C CA . ASP A 1 210 ? 7.105 -22.648 -20.658 1.00 80.31 210 ASP A CA 1
ATOM 1681 C C . ASP A 1 210 ? 6.247 -23.583 -19.796 1.00 80.31 210 ASP A C 1
ATOM 1683 O O . ASP A 1 210 ? 5.641 -23.145 -18.809 1.00 80.31 210 ASP A O 1
ATOM 1687 N N . LEU A 1 211 ? 6.240 -24.885 -20.109 1.00 91.88 211 LEU A N 1
ATOM 1688 C CA . LEU A 1 211 ? 5.548 -25.889 -19.300 1.00 91.88 211 LEU A CA 1
ATOM 1689 C C . LEU A 1 211 ? 6.151 -25.979 -17.890 1.00 91.88 211 LEU A C 1
ATOM 1691 O O . LEU A 1 211 ? 5.419 -25.948 -16.900 1.00 91.88 211 LEU A O 1
ATOM 1695 N N . MET A 1 212 ? 7.483 -26.020 -17.793 1.00 83.62 212 MET A N 1
ATOM 1696 C CA . MET A 1 212 ? 8.195 -26.113 -16.515 1.00 83.62 212 MET A CA 1
ATOM 1697 C C . MET A 1 212 ? 7.985 -24.866 -15.646 1.00 83.62 212 MET A C 1
ATOM 1699 O O . MET A 1 212 ? 7.804 -24.973 -14.431 1.00 83.62 212 MET A O 1
ATOM 1703 N N . ILE A 1 213 ? 7.979 -23.679 -16.263 1.00 81.19 213 ILE A N 1
ATOM 1704 C CA . ILE A 1 213 ? 7.699 -22.414 -15.574 1.00 81.19 213 ILE A CA 1
ATOM 1705 C C . ILE A 1 213 ? 6.254 -22.398 -15.071 1.00 81.19 213 ILE A C 1
ATOM 1707 O O . ILE A 1 213 ? 6.021 -22.066 -13.908 1.00 81.19 213 ILE A O 1
ATOM 1711 N N . THR A 1 214 ? 5.292 -22.786 -15.909 1.00 86.25 214 THR A N 1
ATOM 1712 C CA . THR A 1 214 ? 3.869 -22.795 -15.539 1.00 86.25 214 THR A CA 1
ATOM 1713 C C . THR A 1 214 ? 3.608 -23.742 -14.368 1.00 86.25 214 THR A C 1
ATOM 1715 O O . THR A 1 214 ? 2.997 -23.336 -13.379 1.00 86.25 214 THR A O 1
ATOM 1718 N N . GLU A 1 215 ? 4.150 -24.963 -14.412 1.00 92.50 215 GLU A N 1
ATOM 1719 C CA . GLU A 1 215 ? 4.008 -25.946 -13.330 1.00 92.50 215 GLU A CA 1
ATOM 1720 C C . GLU A 1 215 ? 4.659 -25.459 -12.024 1.00 92.50 215 GLU A C 1
ATOM 1722 O O . GLU A 1 215 ? 4.062 -25.547 -10.945 1.00 92.50 215 GLU A O 1
ATOM 1727 N N . ALA A 1 216 ? 5.856 -24.867 -12.106 1.00 81.69 216 ALA A N 1
ATOM 1728 C CA . ALA A 1 216 ? 6.539 -24.308 -10.942 1.00 81.69 216 ALA A CA 1
ATOM 1729 C C . ALA A 1 216 ? 5.757 -23.140 -10.312 1.00 81.69 216 ALA A C 1
ATOM 1731 O O . ALA A 1 216 ? 5.667 -23.043 -9.082 1.00 81.69 216 ALA A O 1
ATOM 1732 N N . VAL A 1 217 ? 5.167 -22.268 -11.135 1.00 81.38 217 VAL A N 1
ATOM 1733 C CA . VAL A 1 217 ? 4.347 -21.136 -10.680 1.00 81.38 217 VAL A CA 1
ATOM 1734 C C . VAL A 1 217 ? 3.047 -21.623 -10.043 1.00 81.38 217 VAL A C 1
ATOM 1736 O O . VAL A 1 217 ? 2.696 -21.149 -8.959 1.00 81.38 217 VAL A O 1
ATOM 1739 N N . GLU A 1 218 ? 2.353 -22.592 -10.642 1.00 91.50 218 GLU A N 1
ATOM 1740 C CA . GLU A 1 218 ? 1.136 -23.167 -10.060 1.00 91.50 218 GLU A CA 1
ATOM 1741 C C . GLU A 1 218 ? 1.415 -23.855 -8.721 1.00 91.50 218 GLU A C 1
ATOM 1743 O O . GLU A 1 218 ? 0.699 -23.613 -7.743 1.00 91.50 218 GLU A O 1
ATOM 1748 N N . ALA A 1 219 ? 2.498 -24.631 -8.623 1.00 90.12 219 ALA A N 1
ATOM 1749 C CA . ALA A 1 219 ? 2.909 -25.273 -7.378 1.00 90.12 219 ALA A CA 1
ATOM 1750 C C . ALA A 1 219 ? 3.241 -24.244 -6.280 1.00 90.12 219 ALA A C 1
ATOM 1752 O O . ALA A 1 219 ? 2.812 -24.384 -5.127 1.00 90.12 219 ALA A O 1
ATOM 1753 N N . ALA A 1 220 ? 3.963 -23.173 -6.628 1.00 75.50 220 ALA A N 1
ATOM 1754 C CA . ALA A 1 220 ? 4.271 -22.086 -5.703 1.00 75.50 220 ALA A CA 1
ATOM 1755 C C . ALA A 1 220 ? 3.002 -21.345 -5.248 1.00 75.50 220 ALA A C 1
ATOM 1757 O O . ALA A 1 220 ? 2.842 -21.049 -4.055 1.00 75.50 220 ALA A O 1
ATOM 1758 N N . LEU A 1 221 ? 2.069 -21.088 -6.169 1.00 83.19 221 LEU A N 1
ATOM 1759 C CA . LEU A 1 221 ? 0.802 -20.421 -5.884 1.00 83.19 221 LEU A CA 1
ATOM 1760 C C . LEU A 1 221 ? -0.086 -21.274 -4.973 1.00 83.19 221 LEU A C 1
ATOM 1762 O O . LEU A 1 221 ? -0.658 -20.755 -4.013 1.00 83.19 221 LEU A O 1
ATOM 1766 N N . GLN A 1 222 ? -0.167 -22.580 -5.225 1.00 91.38 222 GLN A N 1
ATOM 1767 C CA . GLN A 1 222 ? -0.948 -23.516 -4.419 1.00 91.38 222 GLN A CA 1
ATOM 1768 C C . GLN A 1 222 ? -0.411 -23.598 -2.986 1.00 91.38 222 GLN A C 1
ATOM 1770 O O . GLN A 1 222 ? -1.161 -23.420 -2.025 1.00 91.38 222 GLN A O 1
ATOM 1775 N N . LYS A 1 223 ? 0.910 -23.744 -2.829 1.00 90.44 223 LYS A N 1
ATOM 1776 C CA . LYS A 1 223 ? 1.570 -23.752 -1.516 1.00 90.44 223 LYS A CA 1
ATOM 1777 C C . LYS A 1 223 ? 1.348 -22.447 -0.749 1.00 90.44 223 LYS A C 1
ATOM 1779 O O . LYS A 1 223 ? 1.147 -22.448 0.466 1.00 90.44 223 LYS A O 1
ATOM 1784 N N . THR A 1 224 ? 1.347 -21.327 -1.467 1.00 71.12 224 THR A N 1
ATOM 1785 C CA . THR A 1 224 ? 1.067 -20.006 -0.899 1.00 71.12 224 THR A CA 1
ATOM 1786 C C . THR A 1 224 ? -0.390 -19.901 -0.435 1.00 71.12 224 THR A C 1
ATOM 1788 O O . THR A 1 224 ? -0.637 -19.468 0.691 1.00 71.12 224 THR A O 1
ATOM 1791 N N . LYS A 1 225 ? -1.360 -20.365 -1.238 1.00 88.31 225 LYS A N 1
ATOM 1792 C CA . LYS A 1 225 ? -2.783 -20.418 -0.854 1.00 88.31 225 LYS A CA 1
ATOM 1793 C C . LYS A 1 225 ? -2.998 -21.239 0.416 1.00 88.31 225 LYS A C 1
ATOM 1795 O O . LYS A 1 225 ? -3.661 -20.764 1.336 1.00 88.31 225 LYS A O 1
ATOM 1800 N N . GLU A 1 226 ? -2.411 -22.430 0.501 1.00 92.62 226 GLU A N 1
ATOM 1801 C CA . GLU A 1 226 ? -2.514 -23.290 1.687 1.00 92.62 226 GLU A CA 1
ATOM 1802 C C . GLU A 1 226 ? -1.926 -22.625 2.935 1.00 92.62 226 GLU A C 1
ATOM 1804 O O . GLU A 1 226 ? -2.542 -22.646 4.004 1.00 92.62 226 GLU A O 1
ATOM 1809 N N . PHE A 1 227 ? -0.765 -21.978 2.797 1.00 85.94 227 PHE A N 1
ATOM 1810 C CA . PHE A 1 227 ? -0.146 -21.227 3.886 1.00 85.94 227 PHE A CA 1
ATOM 1811 C C . PHE A 1 227 ? -1.063 -20.104 4.394 1.00 85.94 227 PHE A C 1
ATOM 1813 O O . PHE A 1 227 ? -1.264 -19.973 5.605 1.00 85.94 227 PHE A O 1
ATOM 1820 N N . PHE A 1 228 ? -1.663 -19.326 3.487 1.00 76.81 228 PHE A N 1
ATOM 1821 C CA . PHE A 1 228 ? -2.589 -18.257 3.859 1.00 76.81 228 PHE A CA 1
ATOM 1822 C C . PHE A 1 228 ? -3.870 -18.794 4.499 1.00 76.81 228 PHE A C 1
ATOM 1824 O O . PHE A 1 228 ? -4.262 -18.288 5.548 1.00 76.81 228 PHE A O 1
ATOM 1831 N N . LEU A 1 229 ? -4.490 -19.838 3.942 1.00 88.19 229 LEU A N 1
ATOM 1832 C CA . LEU A 1 229 ? -5.692 -20.451 4.519 1.00 88.19 229 LEU A CA 1
ATOM 1833 C C . LEU A 1 229 ? -5.430 -20.990 5.927 1.00 88.19 229 LEU A C 1
ATOM 1835 O O . LEU A 1 229 ? -6.214 -20.736 6.842 1.00 88.19 229 LEU A O 1
ATOM 1839 N N . LYS A 1 230 ? -4.288 -21.655 6.131 1.00 93.94 230 LYS A N 1
ATOM 1840 C CA . LYS A 1 230 ? -3.865 -22.115 7.456 1.00 93.94 230 LYS A CA 1
ATOM 1841 C C . LYS A 1 230 ? -3.706 -20.945 8.429 1.00 93.94 230 LYS A C 1
ATOM 1843 O O . LYS A 1 230 ? -4.177 -21.022 9.563 1.00 93.94 230 LYS A O 1
ATOM 1848 N N . LYS A 1 231 ? -3.087 -19.843 7.994 1.00 78.50 231 LYS A N 1
ATOM 1849 C CA . LYS A 1 231 ? -2.886 -18.662 8.844 1.00 78.50 231 LYS A CA 1
ATOM 1850 C C . LYS A 1 231 ? -4.192 -17.939 9.174 1.00 78.50 231 LYS A C 1
ATOM 1852 O O . LYS A 1 231 ? -4.357 -17.481 10.304 1.00 78.50 231 LYS A O 1
ATOM 1857 N N . ILE A 1 232 ? -5.119 -17.868 8.221 1.00 79.69 232 ILE A N 1
ATOM 1858 C CA . ILE A 1 232 ? -6.463 -17.318 8.425 1.00 79.69 232 ILE A CA 1
ATOM 1859 C C . ILE A 1 232 ? -7.224 -18.167 9.450 1.00 79.69 232 ILE A C 1
ATOM 1861 O O . ILE A 1 232 ? -7.785 -17.608 10.388 1.00 79.69 232 ILE A O 1
ATOM 1865 N N . ALA A 1 233 ? -7.177 -19.498 9.343 1.00 92.62 233 ALA A N 1
ATOM 1866 C CA . ALA A 1 233 ? -7.816 -20.395 10.307 1.00 92.62 233 ALA A CA 1
ATOM 1867 C C . ALA A 1 233 ? -7.231 -20.254 11.728 1.00 92.62 233 ALA A C 1
ATOM 1869 O O . ALA A 1 233 ? -7.978 -20.207 12.705 1.00 92.62 233 ALA A O 1
ATOM 1870 N N . GLU A 1 234 ? -5.905 -20.126 11.857 1.00 87.81 234 GLU A N 1
ATOM 1871 C CA . GLU A 1 234 ? -5.254 -19.845 13.146 1.00 87.81 234 GLU A CA 1
ATOM 1872 C C . GLU A 1 234 ? -5.710 -18.504 13.740 1.00 87.81 234 GLU A C 1
ATOM 1874 O O . GLU A 1 234 ? -6.043 -18.437 14.923 1.00 87.81 234 GLU A O 1
ATOM 1879 N N . MET A 1 235 ? -5.752 -17.439 12.932 1.00 71.81 235 MET A N 1
ATOM 1880 C CA . MET A 1 235 ? -6.220 -16.123 13.384 1.00 71.81 235 MET A CA 1
ATOM 1881 C C . MET A 1 235 ? -7.698 -16.137 13.781 1.00 71.81 235 MET A C 1
ATOM 1883 O O . MET A 1 235 ? -8.063 -15.503 14.772 1.00 71.81 235 MET A O 1
ATOM 1887 N N . GLN A 1 236 ? -8.533 -16.875 13.046 1.00 84.56 236 GLN A N 1
ATOM 1888 C CA . GLN A 1 236 ? -9.948 -17.033 13.365 1.00 84.56 236 GLN A CA 1
ATOM 1889 C C . GLN A 1 236 ? -10.122 -17.705 14.730 1.00 84.56 236 GLN A C 1
ATOM 1891 O O . GLN A 1 236 ? -10.836 -17.177 15.576 1.00 84.56 236 GLN A O 1
ATOM 1896 N N . LYS A 1 237 ? -9.373 -18.782 15.001 1.00 93.69 237 LYS A N 1
ATOM 1897 C CA . LYS A 1 237 ? -9.393 -19.466 16.302 1.00 93.69 237 LYS A CA 1
ATOM 1898 C C . LYS A 1 237 ? -9.011 -18.533 17.457 1.00 93.69 237 LYS A C 1
ATOM 1900 O O . LYS A 1 237 ? -9.653 -18.561 18.503 1.00 93.69 237 LYS A O 1
ATOM 1905 N N . VAL A 1 238 ? -7.995 -17.686 17.266 1.00 83.88 238 VAL A N 1
ATOM 1906 C CA . VAL A 1 238 ? -7.600 -16.680 18.269 1.00 83.88 238 VAL A CA 1
ATOM 1907 C C . VAL A 1 238 ? -8.707 -15.641 18.477 1.00 83.88 238 VAL A C 1
ATOM 1909 O O . VAL A 1 238 ? -8.958 -15.246 19.615 1.00 83.88 238 VAL A O 1
ATOM 1912 N N . CYS A 1 239 ? -9.389 -15.207 17.412 1.00 74.81 239 CYS A N 1
ATOM 1913 C CA . CYS A 1 239 ? -10.523 -14.287 17.527 1.00 74.81 239 CYS A CA 1
ATOM 1914 C C . CYS A 1 239 ? -11.698 -14.913 18.286 1.00 74.81 239 CYS A C 1
ATOM 1916 O O . CYS A 1 239 ? -12.270 -14.253 19.150 1.00 74.81 239 CYS A O 1
ATOM 1918 N N . ASP A 1 240 ? -12.028 -16.174 18.008 1.00 91.75 240 ASP A N 1
ATOM 1919 C CA . ASP A 1 240 ? -13.118 -16.886 18.681 1.00 91.75 240 ASP A CA 1
ATOM 1920 C C . ASP A 1 240 ? -12.807 -17.088 20.176 1.00 91.75 240 ASP A C 1
ATOM 1922 O O . ASP A 1 240 ? -13.664 -16.876 21.035 1.00 91.75 240 ASP A O 1
ATOM 1926 N N . GLU A 1 241 ? -11.554 -17.408 20.515 1.00 92.31 241 GLU A N 1
ATOM 1927 C CA . GLU A 1 241 ? -11.106 -17.533 21.906 1.00 92.31 241 GLU A CA 1
ATOM 1928 C C . GLU A 1 241 ? -11.137 -16.188 22.649 1.00 92.31 241 GLU A C 1
ATOM 1930 O O . GLU A 1 241 ? -11.563 -16.122 23.806 1.00 92.31 241 GLU A O 1
ATOM 1935 N N . GLN A 1 242 ? -10.756 -15.092 21.985 1.00 84.38 242 GLN A N 1
ATOM 1936 C CA . GLN A 1 242 ? -10.903 -13.749 22.551 1.00 84.38 242 GLN A CA 1
ATOM 1937 C C . GLN A 1 242 ? -12.370 -13.354 22.732 1.00 84.38 242 GLN A C 1
ATOM 1939 O O . GLN A 1 242 ? -12.708 -12.751 23.750 1.00 84.38 242 GLN A O 1
ATOM 1944 N N . GLN A 1 243 ? -13.244 -13.708 21.790 1.00 83.81 243 GLN A N 1
ATOM 1945 C CA . GLN A 1 243 ? -14.675 -13.435 21.895 1.00 83.81 243 GLN A CA 1
ATOM 1946 C C . GLN A 1 243 ? -15.281 -14.167 23.101 1.00 83.81 243 GLN A C 1
ATOM 1948 O O . GLN A 1 243 ? -15.973 -13.544 23.901 1.00 83.81 243 GLN A O 1
ATOM 1953 N N . LEU A 1 244 ? -14.910 -15.433 23.317 1.00 94.56 244 LEU A N 1
ATOM 1954 C CA . LEU A 1 244 ? -15.332 -16.202 24.490 1.00 94.56 244 LEU A CA 1
ATOM 1955 C C . LEU A 1 244 ? -14.870 -15.563 25.811 1.00 94.56 244 LEU A C 1
ATOM 1957 O O . LEU A 1 244 ? -15.606 -15.564 26.799 1.00 94.56 244 LEU A O 1
ATOM 1961 N N . GLN A 1 245 ? -13.652 -15.016 25.855 1.00 90.44 245 GLN A N 1
ATOM 1962 C CA . GLN A 1 245 ? -13.168 -14.297 27.039 1.00 90.44 245 GLN A CA 1
ATOM 1963 C C . GLN A 1 245 ? -13.950 -13.003 27.282 1.00 90.44 245 GLN A C 1
ATOM 1965 O O . GLN A 1 245 ? -14.262 -12.695 28.432 1.00 90.44 245 GLN A O 1
ATOM 1970 N N . ILE A 1 246 ? -14.284 -12.263 26.221 1.00 86.19 246 ILE A N 1
ATOM 1971 C CA . ILE A 1 246 ? -15.097 -11.044 26.308 1.00 86.19 246 ILE A CA 1
ATOM 1972 C C . ILE A 1 246 ? -16.495 -11.368 26.841 1.00 86.19 246 ILE A C 1
ATOM 1974 O O . ILE A 1 246 ? -16.970 -10.666 27.731 1.00 86.19 246 ILE A O 1
ATOM 1978 N N . ASP A 1 247 ? -17.124 -12.438 26.357 1.00 92.19 247 ASP A N 1
ATOM 1979 C CA . ASP A 1 247 ? -18.470 -12.829 26.781 1.00 92.19 247 ASP A CA 1
ATOM 1980 C C . ASP A 1 247 ? -18.489 -13.263 28.258 1.00 92.19 247 ASP A C 1
ATOM 1982 O O . ASP A 1 247 ? -19.320 -12.782 29.028 1.00 92.19 247 ASP A O 1
ATOM 1986 N N . LYS A 1 248 ? -17.491 -14.041 28.707 1.00 95.19 248 LYS A N 1
ATOM 1987 C CA . LYS A 1 248 ? -17.310 -14.363 30.139 1.00 95.19 248 LYS A CA 1
ATOM 1988 C C . LYS A 1 248 ? -17.115 -13.116 31.000 1.00 95.19 248 LYS A C 1
ATOM 1990 O O . LYS A 1 248 ? -17.646 -13.029 32.106 1.00 95.19 248 LYS A O 1
ATOM 1995 N N . LEU A 1 249 ? -16.333 -12.149 30.517 1.00 91.19 249 LEU A N 1
ATOM 1996 C CA . LEU A 1 249 ? -16.115 -10.894 31.236 1.00 91.19 249 LEU A CA 1
ATOM 1997 C C . LEU A 1 249 ? -17.412 -10.077 31.316 1.00 91.19 249 LEU A C 1
ATOM 1999 O O . LEU A 1 249 ? -17.686 -9.450 32.337 1.00 91.19 249 LEU A O 1
ATOM 2003 N N . LYS A 1 250 ? -18.218 -10.096 30.251 1.00 92.44 250 LYS A N 1
ATOM 2004 C CA . LYS A 1 250 ? -19.509 -9.413 30.188 1.00 92.44 250 LYS A CA 1
ATOM 2005 C C . LYS A 1 250 ? -20.503 -10.000 31.192 1.00 92.44 250 LYS A C 1
ATOM 2007 O O . LYS A 1 250 ? -21.091 -9.227 31.942 1.00 92.44 250 LYS A O 1
ATOM 2012 N N . GLU A 1 251 ? -20.611 -11.326 31.282 1.00 95.31 251 GLU A N 1
ATOM 2013 C CA . GLU A 1 251 ? -21.438 -12.001 32.297 1.00 95.31 251 GLU A CA 1
ATOM 2014 C C . GLU A 1 251 ? -21.002 -11.644 33.728 1.00 95.31 251 GLU A C 1
ATOM 2016 O O . GLU A 1 251 ? -21.838 -11.357 34.585 1.00 95.31 251 GLU A O 1
ATOM 2021 N N . GLN A 1 252 ? -19.689 -11.581 33.992 1.00 91.62 252 GLN A N 1
ATOM 2022 C CA . GLN A 1 252 ? -19.181 -11.146 35.300 1.00 91.62 252 GLN A CA 1
ATOM 2023 C C . GLN A 1 252 ? -19.546 -9.691 35.621 1.00 91.62 252 GLN A C 1
ATOM 2025 O O . GLN A 1 252 ? -19.858 -9.367 36.768 1.00 91.62 252 GLN A O 1
ATOM 2030 N N . VAL A 1 253 ? -19.500 -8.796 34.631 1.00 88.12 253 VAL A N 1
ATOM 2031 C CA . VAL A 1 253 ? -19.890 -7.389 34.810 1.00 88.12 253 VAL A CA 1
ATOM 2032 C C . VAL A 1 253 ? -21.391 -7.262 35.069 1.00 88.12 253 VAL A C 1
ATOM 2034 O O . VAL A 1 253 ? -21.788 -6.470 35.923 1.00 88.12 253 VAL A O 1
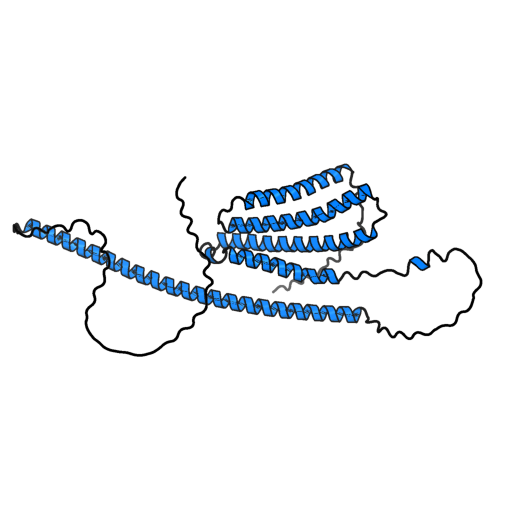ATOM 2037 N N . GLU A 1 254 ? -22.216 -8.046 34.381 1.00 92.50 254 GLU A N 1
ATOM 2038 C CA . GLU A 1 254 ? -23.671 -8.050 34.558 1.00 92.50 254 GLU A CA 1
ATOM 2039 C C . GLU A 1 254 ? -24.062 -8.570 35.951 1.00 92.50 254 GLU A C 1
ATOM 2041 O O . GLU A 1 254 ? -24.759 -7.875 36.688 1.00 92.50 254 GLU A O 1
ATOM 2046 N N . SER A 1 255 ? -23.463 -9.679 36.398 1.00 92.31 255 SER A N 1
ATOM 2047 C CA . SER A 1 255 ? -23.645 -10.193 37.765 1.00 92.31 255 SER A CA 1
ATOM 2048 C C . SER A 1 255 ? -23.203 -9.190 38.844 1.00 92.31 255 SER A C 1
ATOM 2050 O O . SER A 1 255 ? -23.899 -8.995 39.844 1.00 92.31 255 SER A O 1
ATOM 2052 N N . ASN A 1 256 ? -22.082 -8.491 38.641 1.00 88.62 256 ASN A N 1
ATOM 2053 C CA . ASN A 1 256 ? -21.626 -7.457 39.576 1.00 88.62 256 ASN A CA 1
ATOM 2054 C C . ASN A 1 256 ? -22.564 -6.238 39.617 1.00 88.62 256 ASN A C 1
ATOM 2056 O O . ASN A 1 256 ? -22.716 -5.615 40.673 1.00 88.62 256 ASN A O 1
ATOM 2060 N N . ASN A 1 257 ? -23.202 -5.890 38.496 1.00 89.81 257 ASN A N 1
ATOM 2061 C CA . ASN A 1 257 ? -24.194 -4.817 38.455 1.00 89.81 257 ASN A CA 1
ATOM 2062 C C . ASN A 1 257 ? -25.457 -5.179 39.244 1.00 89.81 257 ASN A C 1
ATOM 2064 O O . ASN A 1 257 ? -25.960 -4.327 39.983 1.00 89.81 257 ASN A O 1
ATOM 2068 N N . ASP A 1 258 ? -25.917 -6.428 39.171 1.00 88.75 258 ASP A N 1
ATOM 2069 C CA . ASP A 1 258 ? -27.066 -6.899 39.951 1.00 88.75 258 ASP A CA 1
ATOM 2070 C C . ASP A 1 258 ? -26.785 -6.838 41.456 1.00 88.75 258 ASP A C 1
ATOM 2072 O O . ASP A 1 258 ? -27.581 -6.281 42.220 1.00 88.75 258 ASP A O 1
ATOM 2076 N N . VAL A 1 259 ? -25.603 -7.297 41.887 1.00 89.56 259 VAL A N 1
ATOM 2077 C CA . VAL A 1 259 ? -25.163 -7.205 43.292 1.00 89.56 259 VAL A CA 1
ATOM 2078 C C . VAL A 1 259 ? -25.110 -5.748 43.762 1.00 89.56 259 VAL A C 1
ATOM 2080 O O . VAL A 1 259 ? -25.571 -5.426 44.861 1.00 89.56 259 VAL A O 1
ATOM 2083 N N . ASN A 1 260 ? -24.598 -4.841 42.927 1.00 88.75 260 ASN A N 1
ATOM 2084 C CA . ASN A 1 260 ? -24.555 -3.414 43.243 1.00 88.75 260 ASN A CA 1
ATOM 2085 C C . ASN A 1 260 ? -25.966 -2.802 43.344 1.00 88.75 260 ASN A C 1
ATOM 2087 O O . ASN A 1 260 ? -26.220 -1.959 44.207 1.00 88.75 260 ASN A O 1
ATOM 2091 N N . SER A 1 261 ? -26.907 -3.242 42.504 1.00 90.12 261 SER A N 1
ATOM 2092 C CA . SER A 1 261 ? -28.298 -2.781 42.548 1.00 90.12 261 SER A CA 1
ATOM 2093 C C . SER A 1 261 ? -29.011 -3.202 43.842 1.00 90.12 261 SER A C 1
ATOM 2095 O O . SER A 1 261 ? -29.657 -2.361 44.475 1.00 90.12 261 SER A O 1
ATOM 2097 N N . ASN A 1 262 ? -28.791 -4.441 44.297 1.00 91.12 262 ASN A N 1
ATOM 2098 C CA . ASN A 1 262 ? -29.317 -4.959 45.562 1.00 91.12 262 ASN A CA 1
ATOM 2099 C C . ASN A 1 262 ? -28.711 -4.218 46.760 1.00 91.12 262 ASN A C 1
ATOM 2101 O O . ASN A 1 262 ? -29.446 -3.693 47.593 1.00 91.12 262 ASN A O 1
ATOM 2105 N N . CYS A 1 263 ? -27.384 -4.044 46.783 1.00 90.12 263 CYS A N 1
ATOM 2106 C CA . CYS A 1 263 ? -26.695 -3.262 47.815 1.00 90.12 263 CYS A CA 1
ATOM 2107 C C . CYS A 1 263 ? -27.235 -1.820 47.897 1.00 90.12 263 CYS A C 1
ATOM 2109 O O . CYS A 1 263 ? -27.491 -1.285 48.978 1.00 90.12 263 CYS A O 1
ATOM 2111 N N . LYS A 1 264 ? -27.494 -1.190 46.743 1.00 90.12 264 LYS A N 1
ATOM 2112 C CA . LYS A 1 264 ? -28.093 0.150 46.681 1.00 90.12 264 LYS A CA 1
ATOM 2113 C C . LYS A 1 264 ? -29.521 0.180 47.235 1.00 90.12 264 LYS A C 1
ATOM 2115 O O . LYS A 1 264 ? -29.922 1.209 47.781 1.00 90.12 264 LYS A O 1
ATOM 2120 N N . GLN A 1 265 ? -30.293 -0.895 47.087 1.00 94.19 265 GLN A N 1
ATOM 2121 C CA . GLN A 1 265 ? -31.643 -1.001 47.641 1.00 94.19 265 GLN A CA 1
ATOM 2122 C C . GLN A 1 265 ? -31.614 -1.211 49.161 1.00 94.19 265 GLN A C 1
ATOM 2124 O O . GLN A 1 265 ? -32.358 -0.539 49.878 1.00 94.19 265 GLN A O 1
ATOM 2129 N N . ASP A 1 266 ? -30.695 -2.035 49.665 1.00 92.62 266 ASP A N 1
ATOM 2130 C CA . ASP A 1 266 ? -30.506 -2.260 51.102 1.00 92.62 266 ASP A CA 1
ATOM 2131 C C . ASP A 1 266 ? -30.107 -0.975 51.832 1.00 92.62 266 ASP A C 1
ATOM 2133 O O . ASP A 1 266 ? -30.669 -0.650 52.880 1.00 92.62 266 ASP A O 1
ATOM 2137 N N . ILE A 1 267 ? -29.217 -0.173 51.235 1.00 92.12 267 ILE A N 1
ATOM 2138 C CA . ILE A 1 267 ? -28.856 1.148 51.770 1.00 92.12 267 ILE A CA 1
ATOM 2139 C C . ILE A 1 267 ? -30.092 2.058 51.869 1.00 92.12 267 ILE A C 1
ATOM 2141 O O . ILE A 1 267 ? -30.257 2.759 52.874 1.00 92.12 267 ILE A O 1
ATOM 2145 N N . ARG A 1 268 ? -30.996 2.047 50.875 1.00 94.50 268 ARG A N 1
ATOM 2146 C CA . ARG A 1 268 ? -32.240 2.841 50.934 1.00 94.50 268 ARG A CA 1
ATOM 2147 C C . ARG A 1 268 ? -33.171 2.354 52.043 1.00 94.50 268 ARG A C 1
ATOM 2149 O O . ARG A 1 268 ? -33.672 3.181 52.801 1.00 94.50 268 ARG A O 1
ATOM 2156 N N . ASN A 1 269 ? -33.358 1.042 52.177 1.00 95.56 269 ASN A N 1
ATOM 2157 C CA . ASN A 1 269 ? -34.203 0.449 53.218 1.00 95.56 269 ASN A CA 1
ATOM 2158 C C . ASN A 1 269 ? -33.675 0.759 54.631 1.00 95.56 269 ASN A C 1
ATOM 2160 O O . ASN A 1 269 ? -34.443 1.142 55.521 1.00 95.56 269 ASN A O 1
ATOM 2164 N N . LEU A 1 270 ? -32.353 0.676 54.825 1.00 95.75 270 LEU A N 1
ATOM 2165 C CA . LEU A 1 270 ? -31.692 1.049 56.077 1.00 95.75 270 LEU A CA 1
ATOM 2166 C C . LEU A 1 270 ? -31.878 2.542 56.383 1.00 95.75 270 LEU A C 1
ATOM 2168 O O . LEU A 1 270 ? -32.224 2.903 57.506 1.00 95.75 270 LEU A O 1
ATOM 2172 N N . THR A 1 271 ? -31.718 3.406 55.377 1.00 94.50 271 THR A N 1
ATOM 2173 C CA . THR A 1 271 ? -31.915 4.860 55.521 1.00 94.50 271 THR A CA 1
ATOM 2174 C C . THR A 1 271 ? -33.344 5.195 55.961 1.00 94.50 271 THR A C 1
ATOM 2176 O O . THR A 1 271 ? -33.539 6.008 56.863 1.00 94.50 271 THR A O 1
ATOM 2179 N N . ILE A 1 272 ? -34.354 4.535 55.382 1.00 96.31 272 ILE A N 1
ATOM 2180 C CA . ILE A 1 272 ? -35.761 4.705 55.782 1.00 96.31 272 ILE A CA 1
ATOM 2181 C C . ILE A 1 272 ? -35.970 4.263 57.238 1.00 96.31 272 ILE A C 1
ATOM 2183 O O . ILE A 1 272 ? -36.627 4.960 58.010 1.00 96.31 272 ILE A O 1
ATOM 2187 N N . SER A 1 273 ? -35.371 3.138 57.634 1.00 93.19 273 SER A N 1
ATOM 2188 C CA . SER A 1 273 ? -35.476 2.605 58.997 1.00 93.19 273 SER A CA 1
ATOM 2189 C C . SER A 1 273 ? -34.846 3.538 60.036 1.00 93.19 273 SER A C 1
ATOM 2191 O O . SER A 1 273 ? -35.451 3.782 61.078 1.00 93.19 273 SER A O 1
ATOM 2193 N N . ILE A 1 274 ? -33.678 4.118 59.734 1.00 93.12 274 ILE A N 1
ATOM 2194 C CA . ILE A 1 274 ? -33.011 5.112 60.590 1.00 93.12 274 ILE A CA 1
ATOM 2195 C C . ILE A 1 274 ? -33.888 6.357 60.758 1.00 93.12 274 ILE A C 1
ATOM 2197 O O . ILE A 1 274 ? -34.102 6.798 61.886 1.00 93.12 274 ILE A O 1
ATOM 2201 N N . ASN A 1 275 ? -34.457 6.881 59.667 1.00 92.69 275 ASN A N 1
ATOM 2202 C CA . ASN A 1 275 ? -35.336 8.053 59.723 1.00 92.69 275 ASN A CA 1
ATOM 2203 C C . ASN A 1 275 ? -36.593 7.791 60.567 1.00 92.69 275 ASN A C 1
ATOM 2205 O O . ASN A 1 275 ? -37.001 8.645 61.356 1.00 92.69 275 ASN A O 1
ATOM 2209 N N . ASN A 1 276 ? -37.191 6.602 60.446 1.00 92.88 276 ASN A N 1
ATOM 2210 C CA . ASN A 1 276 ? -38.328 6.208 61.276 1.00 92.88 276 ASN A CA 1
ATOM 2211 C C . ASN A 1 276 ? -37.934 6.123 62.757 1.00 92.88 276 ASN A C 1
ATOM 2213 O O . ASN A 1 276 ? -38.654 6.640 63.612 1.00 92.88 276 ASN A O 1
ATOM 2217 N N . LEU A 1 277 ? -36.777 5.529 63.069 1.00 89.38 277 LEU A N 1
ATOM 2218 C CA . LEU A 1 277 ? -36.267 5.432 64.438 1.00 89.38 277 LEU A CA 1
ATOM 2219 C C . LEU A 1 277 ? -36.008 6.818 65.047 1.00 89.38 277 LEU A C 1
ATOM 2221 O O . LEU A 1 277 ? -36.350 7.064 66.204 1.00 89.38 277 LEU A O 1
ATOM 2225 N N . GLU A 1 278 ? -35.458 7.744 64.257 1.00 83.12 278 GLU A N 1
ATOM 2226 C CA . GLU A 1 278 ? -35.245 9.130 64.672 1.00 83.12 278 GLU A CA 1
ATOM 2227 C C . GLU A 1 278 ? -36.580 9.831 64.968 1.00 83.12 278 GLU A C 1
ATOM 2229 O O . GLU A 1 278 ? -36.710 10.522 65.982 1.00 83.12 278 GLU A O 1
ATOM 2234 N N . GLN A 1 279 ? -37.613 9.603 64.148 1.00 86.12 279 GLN A N 1
ATOM 2235 C CA . GLN A 1 279 ? -38.953 10.124 64.428 1.00 86.12 279 GLN A CA 1
ATOM 2236 C C . GLN A 1 279 ? -39.564 9.542 65.710 1.00 86.12 279 GLN A C 1
ATOM 2238 O O . GLN A 1 279 ? -40.153 10.294 66.492 1.00 86.12 279 GLN A O 1
ATOM 2243 N N . TYR A 1 280 ? -39.404 8.240 65.969 1.00 82.31 280 TYR A N 1
ATOM 2244 C CA . TYR A 1 280 ? -39.844 7.622 67.226 1.00 82.31 280 TYR A CA 1
ATOM 2245 C C . TYR A 1 280 ? -39.106 8.201 68.435 1.00 82.31 280 TYR A C 1
ATOM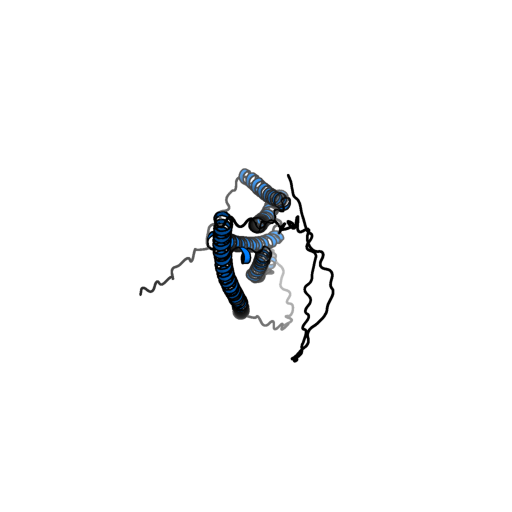 2247 O O . TYR A 1 280 ? -39.743 8.541 69.434 1.00 82.31 280 TYR A O 1
ATOM 2255 N N . SER A 1 281 ? -37.788 8.392 68.329 1.00 78.94 281 SER A N 1
ATOM 2256 C CA . SER A 1 281 ? -36.988 9.043 69.370 1.00 78.94 281 SER A CA 1
ATOM 2257 C C . SER A 1 281 ? -37.523 10.445 69.678 1.00 78.94 281 SER A C 1
ATOM 2259 O O . SER A 1 281 ? -37.818 10.738 70.838 1.00 78.94 281 SER A O 1
ATOM 2261 N N . ARG A 1 282 ? -37.784 11.265 68.646 1.00 77.44 282 ARG A N 1
ATOM 2262 C CA . ARG A 1 282 ? -38.356 12.616 68.803 1.00 77.44 282 ARG A CA 1
ATOM 2263 C C . ARG A 1 282 ? -39.746 12.619 69.448 1.00 77.44 282 ARG A C 1
ATOM 2265 O O . ARG A 1 282 ? -40.037 13.521 70.225 1.00 77.44 282 ARG A O 1
ATOM 2272 N N . ARG A 1 283 ? -40.605 11.635 69.152 1.00 80.00 283 ARG A N 1
ATOM 2273 C CA . ARG A 1 283 ? -41.964 11.545 69.729 1.00 80.00 283 ARG A CA 1
ATOM 2274 C C . ARG A 1 283 ? -41.996 10.990 71.149 1.00 80.00 283 ARG A C 1
ATOM 2276 O O . ARG A 1 283 ? -42.883 11.353 71.911 1.00 80.00 283 ARG A O 1
ATOM 2283 N N . SER A 1 284 ? -41.057 10.118 71.508 1.00 73.75 284 SER A N 1
ATOM 2284 C CA . SER A 1 284 ? -41.092 9.419 72.797 1.00 73.75 284 SER A CA 1
ATOM 2285 C C . SER A 1 284 ? -40.770 10.303 74.009 1.00 73.75 284 SER A C 1
ATOM 2287 O O . SER A 1 284 ? -41.029 9.884 75.128 1.00 73.75 284 SER A O 1
ATOM 2289 N N . ASN A 1 285 ? -40.235 11.518 73.827 1.00 58.19 285 ASN A N 1
ATOM 2290 C CA . ASN A 1 285 ? -39.856 12.447 74.908 1.00 58.19 285 ASN A CA 1
ATOM 2291 C C . ASN A 1 285 ? -38.966 11.818 76.011 1.00 58.19 285 ASN A C 1
ATOM 2293 O O . ASN A 1 285 ? -38.790 12.383 77.091 1.00 58.19 285 ASN A O 1
ATOM 2297 N N . ILE A 1 286 ? -38.364 10.657 75.730 1.00 57.88 286 ILE A N 1
ATOM 2298 C CA . ILE A 1 286 ? -37.355 10.025 76.568 1.00 57.88 286 ILE A CA 1
ATOM 2299 C C . ILE A 1 286 ? -36.055 10.766 76.261 1.00 57.88 286 ILE A C 1
ATOM 2301 O O . ILE A 1 286 ? -35.340 10.459 75.306 1.00 57.88 286 ILE A O 1
ATOM 2305 N N . ARG A 1 287 ? -35.762 11.797 77.060 1.00 50.62 287 ARG A N 1
ATOM 2306 C CA . ARG A 1 287 ? -34.437 12.424 77.119 1.00 50.62 287 ARG A CA 1
ATOM 2307 C C . ARG A 1 287 ? -33.434 11.375 77.599 1.00 50.62 287 ARG A C 1
ATOM 2309 O O . ARG A 1 287 ? -33.191 11.246 78.796 1.00 50.62 287 ARG A O 1
ATOM 2316 N N . ILE A 1 288 ? -32.825 10.636 76.673 1.00 57.00 288 ILE A N 1
ATOM 2317 C CA . ILE A 1 288 ? -31.597 9.884 76.955 1.00 57.00 288 ILE A CA 1
ATOM 2318 C C . ILE A 1 288 ? -30.464 10.914 77.039 1.00 57.00 288 ILE A C 1
ATOM 2320 O O . ILE A 1 288 ? -29.682 11.112 76.113 1.00 57.00 288 ILE A O 1
ATOM 2324 N N . ASN A 1 289 ? -30.419 11.633 78.159 1.00 46.94 289 ASN A N 1
ATOM 2325 C CA . ASN A 1 289 ? -29.273 12.441 78.541 1.00 46.94 289 ASN A CA 1
ATOM 2326 C C . ASN A 1 289 ? -28.126 11.468 78.849 1.00 46.94 289 ASN A C 1
ATOM 2328 O O . ASN A 1 289 ? -28.098 10.898 79.935 1.00 46.94 289 ASN A O 1
ATOM 2332 N N . GLY A 1 290 ? -27.197 11.241 77.916 1.00 50.91 290 GLY A N 1
ATOM 2333 C CA . GLY A 1 290 ? -25.935 10.594 78.297 1.00 50.91 290 GLY A CA 1
ATOM 2334 C C . GLY A 1 290 ? -25.109 9.885 77.232 1.00 50.91 290 GLY A C 1
ATOM 2335 O O . GLY A 1 290 ? -23.916 9.719 77.462 1.00 50.91 290 GLY A O 1
ATOM 2336 N N . LEU A 1 291 ? -25.644 9.498 76.069 1.00 51.84 291 LEU A N 1
ATOM 2337 C CA . LEU A 1 291 ? -24.789 8.925 75.019 1.00 51.84 291 LEU A CA 1
ATOM 2338 C C . LEU A 1 291 ? -24.336 10.007 74.041 1.00 51.84 291 LEU A C 1
ATOM 2340 O O . LEU A 1 291 ? -24.884 10.187 72.957 1.00 51.84 291 LEU A O 1
ATOM 2344 N N . ALA A 1 292 ? -23.289 10.727 74.442 1.00 52.69 292 ALA A N 1
ATOM 2345 C CA . ALA A 1 292 ? -22.475 11.493 73.517 1.00 52.69 292 ALA A CA 1
ATOM 2346 C C . ALA A 1 292 ? -21.818 10.516 72.526 1.00 52.69 292 ALA A C 1
ATOM 2348 O O . ALA A 1 292 ? -20.776 9.923 72.810 1.00 52.69 292 ALA A O 1
ATOM 2349 N N . VAL A 1 293 ? -22.436 10.333 71.357 1.00 55.94 293 VAL A N 1
ATOM 2350 C CA . VAL A 1 293 ? -21.787 9.699 70.208 1.00 55.94 293 VAL A CA 1
ATOM 2351 C C . VAL A 1 293 ? -20.652 10.628 69.793 1.00 55.94 293 VAL A C 1
ATOM 2353 O O . VAL A 1 293 ? -20.845 11.626 69.102 1.00 55.94 293 VAL A O 1
ATOM 2356 N N . LYS A 1 294 ? -19.456 10.330 70.305 1.00 54.69 294 LYS A N 1
ATOM 2357 C CA . LYS A 1 294 ? -18.209 10.999 69.952 1.00 54.69 294 LYS A CA 1
ATOM 2358 C C . LYS A 1 294 ? -17.990 10.775 68.461 1.00 54.69 294 LYS A C 1
ATOM 2360 O O . LYS A 1 294 ? -17.567 9.698 68.051 1.00 54.69 294 LYS A O 1
ATOM 2365 N N . GLY A 1 295 ? -18.335 11.785 67.664 1.00 49.47 295 GLY A N 1
ATOM 2366 C CA . GLY A 1 295 ? -18.124 11.782 66.226 1.00 49.47 295 GLY A CA 1
ATOM 2367 C C . GLY A 1 295 ? -16.681 11.400 65.928 1.00 49.47 295 GLY A C 1
ATOM 2368 O O . GLY A 1 295 ? -15.749 12.108 66.317 1.00 49.47 295 GLY A O 1
ATOM 2369 N N . MET A 1 296 ? -16.493 10.258 65.266 1.00 43.06 296 MET A N 1
ATOM 2370 C CA . MET A 1 296 ? -15.224 9.946 64.629 1.00 43.06 296 MET A CA 1
ATOM 2371 C C . MET A 1 296 ? -15.039 10.944 63.491 1.00 43.06 296 MET A C 1
ATOM 2373 O O . MET A 1 296 ? -15.533 10.766 62.380 1.00 43.06 296 MET A O 1
ATOM 2377 N N . GLY A 1 297 ? -14.349 12.036 63.808 1.00 54.78 297 GLY A N 1
ATOM 2378 C CA . GLY A 1 297 ? -13.775 12.917 62.815 1.00 54.78 297 GLY A CA 1
ATOM 2379 C C . GLY A 1 297 ? -12.826 12.137 61.910 1.00 54.78 297 GLY A C 1
ATOM 2380 O O . GLY A 1 297 ? -12.094 11.264 62.368 1.00 54.78 297 GLY A O 1
ATOM 2381 N N . ASN A 1 298 ? -12.851 12.498 60.629 1.00 51.59 298 ASN A N 1
ATOM 2382 C CA . ASN A 1 298 ? -11.783 12.308 59.654 1.00 51.59 298 ASN A CA 1
ATOM 2383 C C . ASN A 1 298 ? -11.020 10.980 59.764 1.00 51.59 298 ASN A C 1
ATOM 2385 O O . ASN A 1 298 ? -9.931 10.910 60.338 1.00 51.59 298 ASN A O 1
ATOM 2389 N N . VAL A 1 299 ? -11.539 9.957 59.082 1.00 46.56 299 VAL A N 1
ATOM 2390 C CA . VAL A 1 299 ? -10.760 8.781 58.685 1.00 46.56 299 VAL A CA 1
ATOM 2391 C C . VAL A 1 299 ? -9.653 9.240 57.727 1.00 46.56 299 VAL A C 1
ATOM 2393 O O . VAL A 1 299 ? -9.802 9.267 56.506 1.00 46.56 299 VAL A O 1
ATOM 2396 N N . LYS A 1 300 ? -8.509 9.636 58.298 1.00 50.91 300 LYS A N 1
ATOM 2397 C CA . LYS A 1 300 ? -7.217 9.571 57.616 1.00 50.91 300 LYS A CA 1
ATOM 2398 C C . LYS A 1 300 ? -6.945 8.099 57.309 1.00 50.91 300 LYS A C 1
ATOM 2400 O O . LYS A 1 300 ? -7.058 7.244 58.182 1.00 50.91 300 LYS A O 1
ATOM 2405 N N . LYS A 1 301 ? -6.597 7.845 56.046 1.00 46.34 301 LYS A N 1
ATOM 2406 C CA . LYS A 1 301 ? -6.193 6.556 55.467 1.00 46.34 301 LYS A CA 1
ATOM 2407 C C . LYS A 1 301 ? -5.417 5.685 56.474 1.00 46.34 301 LYS A C 1
ATOM 2409 O O . LYS A 1 301 ? -4.386 6.150 56.968 1.00 46.34 301 LYS A O 1
ATOM 2414 N N . PRO A 1 302 ? -5.836 4.437 56.744 1.00 43.75 302 PRO A N 1
ATOM 2415 C CA . PRO A 1 302 ? -5.028 3.537 57.544 1.00 43.75 302 PRO A CA 1
ATOM 2416 C C . PRO A 1 302 ? -3.800 3.100 56.743 1.00 43.75 302 PRO A C 1
ATOM 2418 O O . PRO A 1 302 ? -3.885 2.571 55.634 1.00 43.75 302 PRO A O 1
ATOM 2421 N N . CYS A 1 303 ? -2.642 3.345 57.346 1.00 47.78 303 CYS A N 1
ATOM 2422 C CA . CYS A 1 303 ? -1.388 2.701 57.009 1.00 47.78 303 CYS A CA 1
ATOM 2423 C C . CYS A 1 303 ? -1.534 1.216 57.373 1.00 47.78 303 CYS A C 1
ATOM 2425 O O . CYS A 1 303 ? -1.702 0.875 58.544 1.00 47.78 303 CYS A O 1
ATOM 2427 N N . VAL A 1 304 ? -1.525 0.339 56.370 1.00 43.94 304 VAL A N 1
ATOM 2428 C CA . VAL A 1 304 ? -1.572 -1.113 56.559 1.00 43.94 304 VAL A CA 1
ATOM 2429 C C . VAL A 1 304 ? -0.226 -1.558 57.127 1.00 43.94 304 VAL A C 1
ATOM 2431 O O . VAL A 1 304 ? 0.757 -1.696 56.398 1.00 43.94 304 VAL A O 1
ATOM 2434 N N . ARG A 1 305 ? -0.174 -1.780 58.444 1.00 41.31 305 ARG A N 1
ATOM 2435 C CA . ARG A 1 305 ? 0.916 -2.499 59.106 1.00 41.31 305 ARG A CA 1
ATOM 2436 C C . ARG A 1 305 ? 0.379 -3.835 59.602 1.00 41.31 305 ARG A C 1
ATOM 2438 O O . ARG A 1 305 ? -0.580 -3.892 60.361 1.00 41.31 305 ARG A O 1
ATOM 2445 N N . LYS A 1 306 ? 1.012 -4.890 59.093 1.00 54.25 306 LYS A N 1
ATOM 2446 C CA . LYS A 1 306 ? 0.819 -6.299 59.429 1.00 54.25 306 LYS A CA 1
ATOM 2447 C C . LYS A 1 306 ? 0.940 -6.527 60.938 1.00 54.25 306 LYS A C 1
ATOM 2449 O O . LYS A 1 306 ? 1.964 -6.159 61.503 1.00 54.25 306 LYS A O 1
ATOM 2454 N N . THR A 1 307 ? 0.003 -7.276 61.505 1.00 39.66 307 THR A N 1
ATOM 2455 C CA . THR A 1 307 ? 0.284 -8.261 62.557 1.00 39.66 307 THR A CA 1
ATOM 2456 C C . THR A 1 307 ? -0.757 -9.370 62.490 1.00 39.66 307 THR A C 1
ATOM 2458 O O . THR A 1 307 ? -1.943 -9.134 62.287 1.00 39.66 307 THR A O 1
ATOM 2461 N N . ALA A 1 308 ? -0.235 -10.587 62.551 1.00 51.47 308 ALA A N 1
ATOM 2462 C CA . ALA A 1 308 ? -0.913 -11.855 62.375 1.00 51.47 308 ALA A CA 1
ATOM 2463 C C . ALA A 1 308 ? -1.609 -12.333 63.662 1.00 51.47 308 ALA A C 1
ATOM 2465 O O . ALA A 1 308 ? -1.482 -11.696 64.705 1.00 51.47 308 ALA A O 1
ATOM 2466 N N . VAL A 1 309 ? -2.194 -13.535 63.542 1.00 40.38 309 VAL A N 1
ATOM 2467 C CA . VAL A 1 309 ? -2.640 -14.512 64.562 1.00 40.38 309 VAL A CA 1
ATOM 2468 C C . VAL A 1 309 ? -4.170 -14.610 64.653 1.00 40.38 309 VAL A C 1
ATOM 2470 O O . VAL A 1 309 ? -4.832 -13.602 64.832 1.00 40.38 309 VAL A O 1
ATOM 2473 N N . CYS A 1 310 ? -4.831 -15.771 64.630 1.00 37.75 310 CYS A N 1
ATOM 2474 C CA . CYS A 1 310 ? -4.572 -17.139 64.156 1.00 37.75 310 CYS A CA 1
ATOM 2475 C C . CYS A 1 310 ? -5.882 -17.909 64.433 1.00 37.75 310 CYS A C 1
ATOM 2477 O O . CYS A 1 310 ? -6.401 -17.820 65.545 1.00 37.75 310 CYS A O 1
ATOM 2479 N N . SER A 1 311 ? -6.403 -18.687 63.483 1.00 35.66 311 SER A N 1
ATOM 2480 C CA . SER A 1 311 ? -7.246 -19.855 63.786 1.00 35.66 311 SER A CA 1
ATOM 2481 C C . SER A 1 311 ? -7.137 -20.892 62.664 1.00 35.66 311 SER A C 1
ATOM 2483 O O . SER A 1 311 ? -7.603 -20.687 61.549 1.00 35.66 311 SER A O 1
ATOM 2485 N N . LYS A 1 312 ? -6.414 -21.963 63.023 1.00 42.44 312 LYS A N 1
ATOM 2486 C CA . LYS A 1 312 ? -6.349 -23.350 62.514 1.00 42.44 312 LYS A CA 1
ATOM 2487 C C . LYS A 1 312 ? -7.527 -23.801 61.626 1.00 42.44 312 LYS A C 1
ATOM 2489 O O . LYS A 1 312 ? -8.667 -23.632 62.029 1.00 42.44 312 LYS A O 1
ATOM 2494 N N . SER A 1 313 ? -7.254 -24.355 60.431 1.00 37.34 313 SER A N 1
ATOM 2495 C CA . SER A 1 313 ? -7.080 -25.807 60.098 1.00 37.34 313 SER A CA 1
ATOM 2496 C C . SER A 1 313 ? -8.388 -26.351 59.486 1.00 37.34 313 SER A C 1
ATOM 2498 O O . SER A 1 313 ? -9.431 -26.104 60.065 1.00 37.34 313 SER A O 1
ATOM 2500 N N . MET A 1 314 ? -8.485 -27.057 58.352 1.00 36.69 314 MET A N 1
ATOM 2501 C CA . MET A 1 314 ? -7.615 -28.067 57.736 1.00 36.69 314 MET A CA 1
ATOM 2502 C C . MET A 1 314 ? -8.156 -28.375 56.314 1.00 36.69 314 MET A C 1
ATOM 2504 O O . MET A 1 314 ? -9.351 -28.630 56.191 1.00 36.69 314 MET A O 1
ATOM 2508 N N . ASN A 1 315 ? -7.329 -28.316 55.261 1.00 37.34 315 ASN A N 1
ATOM 2509 C CA . ASN A 1 315 ? -7.052 -29.436 54.337 1.00 37.34 315 ASN A CA 1
ATOM 2510 C C . ASN A 1 315 ? -6.194 -29.001 53.131 1.00 37.34 315 ASN A C 1
ATOM 2512 O O . ASN A 1 315 ? -6.578 -28.143 52.337 1.00 37.34 315 ASN A O 1
ATOM 2516 N N . GLU A 1 316 ? -5.026 -29.643 53.041 1.00 42.69 316 GLU A N 1
ATOM 2517 C CA . GLU A 1 316 ? -4.171 -29.854 51.859 1.00 42.69 316 GLU A CA 1
ATOM 2518 C C . GLU A 1 316 ? -4.96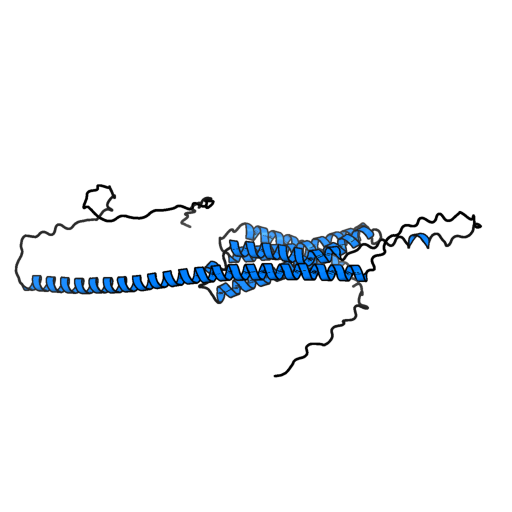6 -30.638 50.781 1.00 42.69 316 GLU A C 1
ATOM 2520 O O . GLU A 1 316 ? -6.022 -31.182 51.089 1.00 42.69 316 GLU A O 1
ATOM 2525 N N . THR A 1 317 ? -4.625 -30.759 49.495 1.00 37.44 317 THR A N 1
ATOM 2526 C CA . THR A 1 317 ? -3.359 -30.970 48.762 1.00 37.44 317 THR A CA 1
ATOM 2527 C C . THR A 1 317 ? -3.747 -30.769 47.270 1.00 37.44 317 THR A C 1
ATOM 2529 O O . THR A 1 317 ? -4.860 -31.127 46.906 1.00 37.44 317 THR A O 1
ATOM 2532 N N . SER A 1 318 ? -3.005 -30.131 46.353 1.00 36.09 318 SER A N 1
ATOM 2533 C CA . SER A 1 318 ? -1.858 -30.708 45.633 1.00 36.09 318 SER A CA 1
ATOM 2534 C C . SER A 1 318 ? -1.277 -29.731 44.577 1.00 36.09 318 SER A C 1
ATOM 2536 O O . SER A 1 318 ? -2.000 -29.224 43.725 1.00 36.09 318 SER A O 1
ATOM 2538 N N . MET A 1 319 ? 0.041 -29.514 44.670 1.00 35.38 319 MET A N 1
ATOM 2539 C CA . MET A 1 319 ? 1.098 -29.364 43.638 1.00 35.38 319 MET A CA 1
ATOM 2540 C C . MET A 1 319 ? 0.821 -28.816 42.208 1.00 35.38 319 MET A C 1
ATOM 2542 O O . MET A 1 319 ? 0.171 -29.475 41.408 1.00 35.38 319 MET A O 1
ATOM 2546 N N . LEU A 1 320 ? 1.445 -27.651 41.910 1.00 37.41 320 LEU A N 1
ATOM 2547 C CA . LEU A 1 320 ? 2.485 -27.297 40.884 1.00 37.41 320 LEU A CA 1
ATOM 2548 C C . LEU A 1 320 ? 2.571 -28.054 39.518 1.00 37.41 320 LEU A C 1
ATOM 2550 O O . LEU A 1 320 ? 2.222 -29.226 39.491 1.00 37.41 320 LEU A O 1
ATOM 2554 N N . PRO A 1 321 ? 3.170 -27.486 38.421 1.00 48.88 321 PRO A N 1
ATOM 2555 C CA . PRO A 1 321 ? 4.152 -26.384 38.385 1.00 48.88 321 PRO A CA 1
ATOM 2556 C C . PRO A 1 321 ? 4.038 -25.314 37.259 1.00 48.88 321 PRO A C 1
ATOM 2558 O O . PRO A 1 321 ? 3.455 -25.492 36.198 1.00 48.88 321 PRO A O 1
ATOM 2561 N N . ILE A 1 322 ? 4.693 -24.186 37.543 1.00 40.69 322 ILE A N 1
ATOM 2562 C CA . ILE A 1 322 ? 5.554 -23.335 36.694 1.00 40.69 322 ILE A CA 1
ATOM 2563 C C . ILE A 1 322 ? 5.687 -23.746 35.207 1.00 40.69 322 ILE A C 1
ATOM 2565 O O . ILE A 1 322 ? 6.313 -24.757 34.898 1.00 40.69 322 ILE A O 1
ATOM 2569 N N . LEU A 1 323 ? 5.301 -22.843 34.293 1.00 29.61 323 LEU A N 1
ATOM 2570 C CA . LEU A 1 323 ? 6.078 -22.592 33.073 1.00 29.61 323 LEU A CA 1
ATOM 2571 C C . LEU A 1 323 ? 6.226 -21.082 32.842 1.00 29.61 323 LEU A C 1
ATOM 2573 O O . LEU A 1 323 ? 5.323 -20.374 32.405 1.00 29.61 323 LEU A O 1
ATOM 2577 N N . SER A 1 324 ? 7.408 -20.602 33.192 1.00 42.00 324 SER A N 1
ATOM 2578 C CA . SER A 1 324 ? 7.991 -19.328 32.804 1.00 42.00 324 SER A CA 1
ATOM 2579 C C . SER A 1 324 ? 8.249 -19.278 31.295 1.00 42.00 324 SER A C 1
ATOM 2581 O O . SER A 1 324 ? 8.997 -20.110 30.783 1.00 42.00 324 SER A O 1
ATOM 2583 N N . LEU A 1 325 ? 7.734 -18.254 30.607 1.00 32.03 325 LEU A N 1
ATOM 2584 C CA . LEU A 1 325 ? 8.328 -17.753 29.364 1.00 32.03 325 LEU A CA 1
ATOM 2585 C C . LEU A 1 325 ? 8.456 -16.219 29.410 1.00 32.03 325 LEU A C 1
ATOM 2587 O O . LEU A 1 325 ? 7.583 -15.544 29.960 1.00 32.03 325 LEU A O 1
ATOM 2591 N N . PRO A 1 326 ? 9.559 -15.664 28.878 1.00 39.59 326 PRO A N 1
ATOM 2592 C CA . PRO A 1 326 ? 9.972 -14.293 29.122 1.00 39.59 326 PRO A CA 1
ATOM 2593 C C . PRO A 1 326 ? 9.221 -13.327 28.202 1.00 39.59 326 PRO A C 1
ATOM 2595 O O . PRO A 1 326 ? 9.314 -13.398 26.979 1.00 39.59 326 PRO A O 1
ATOM 2598 N N . LEU A 1 327 ? 8.509 -12.378 28.802 1.00 36.38 327 LEU A N 1
ATOM 2599 C CA . LEU A 1 327 ? 8.057 -11.174 28.114 1.00 36.38 327 LEU A CA 1
ATOM 2600 C C . LEU A 1 327 ? 9.238 -10.188 28.073 1.00 36.38 327 LEU A C 1
ATOM 2602 O O . LEU A 1 327 ? 9.747 -9.841 29.144 1.00 36.38 327 LEU A O 1
ATOM 2606 N N . PRO A 1 328 ? 9.681 -9.683 26.908 1.00 45.41 328 PRO A N 1
ATOM 2607 C CA . PRO A 1 328 ? 10.597 -8.556 26.887 1.00 45.41 328 PRO A CA 1
ATOM 2608 C C . PRO A 1 328 ? 9.822 -7.299 27.301 1.00 45.41 328 PRO A C 1
ATOM 2610 O O . PRO A 1 328 ? 9.142 -6.650 26.507 1.00 45.41 328 PRO A O 1
ATOM 2613 N N . LEU A 1 329 ? 9.914 -6.983 28.591 1.00 40.16 329 LEU A N 1
ATOM 2614 C CA . LEU A 1 329 ? 9.646 -5.665 29.150 1.00 40.16 329 LEU A CA 1
ATOM 2615 C C . LEU A 1 329 ? 10.689 -4.685 28.593 1.00 40.16 329 LEU A C 1
ATOM 2617 O O . LEU A 1 329 ? 11.859 -4.739 28.962 1.00 40.16 329 LEU A O 1
ATOM 2621 N N . LEU A 1 330 ? 10.254 -3.761 27.737 1.00 37.66 330 LEU A N 1
ATOM 2622 C CA . LEU A 1 330 ? 10.939 -2.487 27.510 1.00 37.66 330 LEU A CA 1
ATOM 2623 C C . LEU A 1 330 ? 9.970 -1.337 27.821 1.00 37.66 330 LEU A C 1
ATOM 2625 O O . LEU A 1 330 ? 8.750 -1.497 27.711 1.00 37.66 330 LEU A O 1
ATOM 2629 N N . PRO A 1 331 ? 10.503 -0.212 28.317 1.00 43.06 331 PRO A N 1
ATOM 2630 C CA . PRO A 1 331 ? 9.922 0.515 29.425 1.00 43.06 331 PRO A CA 1
ATOM 2631 C C . PRO A 1 331 ? 8.778 1.413 28.977 1.00 43.06 331 PRO A C 1
ATOM 2633 O O . PRO A 1 331 ? 8.871 2.186 28.023 1.00 43.06 331 PRO A O 1
ATOM 2636 N N . LEU A 1 332 ? 7.708 1.349 29.760 1.00 38.19 332 LEU A N 1
ATOM 2637 C CA . LEU A 1 332 ? 6.627 2.312 29.759 1.00 38.19 332 LEU A CA 1
ATOM 2638 C C . LEU A 1 332 ? 7.163 3.617 30.376 1.00 38.19 332 LEU A C 1
ATOM 2640 O O . LEU A 1 332 ? 7.080 3.822 31.585 1.00 38.19 332 LEU A O 1
ATOM 2644 N N . GLN A 1 333 ? 7.753 4.499 29.566 1.00 44.34 333 GLN A N 1
ATOM 2645 C CA . GLN A 1 333 ? 7.967 5.876 30.006 1.00 44.34 333 GLN A CA 1
ATOM 2646 C C . GLN A 1 333 ? 6.608 6.574 30.098 1.00 44.34 333 GLN A C 1
ATOM 2648 O O . GLN A 1 333 ? 5.956 6.907 29.107 1.00 44.34 333 GLN A O 1
ATOM 2653 N N . THR A 1 334 ? 6.192 6.758 31.345 1.00 42.94 334 THR A N 1
ATOM 2654 C CA . THR A 1 334 ? 5.211 7.732 31.807 1.00 42.94 334 THR A CA 1
ATOM 2655 C C . THR A 1 334 ? 5.478 9.093 31.170 1.00 42.94 334 THR A C 1
ATOM 2657 O O . THR A 1 334 ? 6.525 9.687 31.423 1.00 42.94 334 THR A O 1
ATOM 2660 N N . LEU A 1 335 ? 4.524 9.621 30.402 1.00 39.06 335 LEU A N 1
ATOM 2661 C CA . LEU A 1 335 ? 4.497 11.045 30.076 1.00 39.06 335 LEU A CA 1
ATOM 2662 C C . LEU A 1 335 ? 3.185 11.636 30.581 1.00 39.06 335 LEU A C 1
ATOM 2664 O O . LEU A 1 335 ? 2.131 11.570 29.953 1.00 39.06 335 LEU A O 1
ATOM 2668 N N . ASN A 1 336 ? 3.312 12.112 31.813 1.00 48.12 336 ASN A N 1
ATOM 2669 C CA . ASN A 1 336 ? 2.443 13.025 32.523 1.00 48.12 336 ASN A CA 1
ATOM 2670 C C . ASN A 1 336 ? 2.757 14.452 32.037 1.00 48.12 336 ASN A C 1
ATOM 2672 O O . ASN A 1 336 ? 3.888 14.890 32.206 1.00 48.12 336 ASN A O 1
ATOM 2676 N N . GLN A 1 337 ? 1.782 15.140 31.444 1.00 47.47 337 GLN A N 1
ATOM 2677 C CA . GLN A 1 337 ? 1.673 16.603 31.261 1.00 47.47 337 GLN A CA 1
ATOM 2678 C C . GLN A 1 337 ? 0.241 16.816 30.732 1.00 47.47 337 GLN A C 1
ATOM 2680 O O . GLN A 1 337 ? -0.090 16.271 29.686 1.00 47.47 337 GLN A O 1
ATOM 2685 N N . ARG A 1 338 ? -0.762 17.372 31.429 1.00 50.41 338 ARG A N 1
ATOM 2686 C CA . ARG A 1 338 ? -0.902 18.577 32.277 1.00 50.41 338 ARG A CA 1
ATOM 2687 C C . ARG A 1 338 ? -0.431 19.876 31.608 1.00 50.41 338 ARG A C 1
ATOM 2689 O O . ARG A 1 338 ? 0.772 20.069 31.506 1.00 50.41 338 ARG A O 1
ATOM 2696 N N . SER A 1 339 ? -1.428 20.721 31.278 1.00 53.09 339 SER A N 1
ATOM 2697 C CA . SER A 1 339 ? -1.423 22.183 31.015 1.00 53.09 339 SER A CA 1
ATOM 2698 C C . SER A 1 339 ? -0.430 22.668 29.949 1.00 53.09 339 SER A C 1
ATOM 2700 O O . SER A 1 339 ? 0.771 22.526 30.138 1.00 53.09 339 SER A O 1
ATOM 2702 N N . LEU A 1 340 ? -0.851 23.243 28.822 1.00 47.38 340 LEU A N 1
ATOM 2703 C CA . LEU A 1 340 ? -1.566 24.518 28.661 1.00 47.38 340 LEU A CA 1
ATOM 2704 C C . LEU A 1 340 ? -2.174 24.601 27.254 1.00 47.38 340 LEU A C 1
ATOM 2706 O O . LEU A 1 340 ? -1.526 24.062 26.326 1.00 47.38 340 LEU A O 1
#

Organism: Capitella teleta (NCBI:txid283909)